Protein AF-A0A059D4V3-F1 (afdb_monomer_lite)

Organism: Eucalyptus grandis (NCBI:txid71139)

Structure (mmCIF, N/CA/C/O backbone):
data_AF-A0A059D4V3-F1
#
_entry.id   AF-A0A059D4V3-F1
#
loop_
_atom_site.group_PDB
_atom_site.id
_atom_site.type_symbol
_atom_site.label_atom_id
_atom_site.label_alt_id
_atom_site.label_comp_id
_atom_site.label_asym_id
_atom_site.label_entity_id
_atom_site.label_seq_id
_atom_site.pdbx_PDB_ins_code
_atom_site.Cartn_x
_atom_site.Cartn_y
_atom_site.Cartn_z
_atom_site.occupancy
_atom_site.B_iso_or_equiv
_atom_site.auth_seq_id
_atom_site.auth_comp_id
_atom_site.auth_asym_id
_atom_site.auth_atom_id
_atom_site.pdbx_PDB_model_num
ATOM 1 N N . MET A 1 1 ? 5.199 -2.865 4.652 1.00 32.66 1 MET A N 1
ATOM 2 C CA . MET A 1 1 ? 6.330 -3.663 5.163 1.00 32.66 1 MET A CA 1
ATOM 3 C C . MET A 1 1 ? 7.466 -3.548 4.157 1.00 32.66 1 MET A C 1
ATOM 5 O O . MET A 1 1 ? 7.262 -3.930 3.011 1.00 32.66 1 MET A O 1
ATOM 9 N N . ARG A 1 2 ? 8.670 -3.100 4.553 1.00 25.31 2 ARG A N 1
ATOM 10 C CA . ARG A 1 2 ? 9.862 -3.744 3.973 1.00 25.31 2 ARG A CA 1
ATOM 11 C C . ARG A 1 2 ? 9.657 -5.247 4.170 1.00 25.31 2 ARG A C 1
ATOM 13 O O . ARG A 1 2 ? 9.104 -5.642 5.198 1.00 25.31 2 ARG A O 1
ATOM 20 N N . ALA A 1 3 ? 10.167 -6.080 3.278 1.00 31.48 3 ALA A N 1
ATOM 21 C CA . ALA A 1 3 ? 10.288 -7.523 3.497 1.00 31.48 3 ALA A CA 1
ATOM 22 C C . ALA A 1 3 ? 11.077 -7.909 4.785 1.00 31.48 3 ALA A C 1
ATOM 24 O O . ALA A 1 3 ? 11.407 -9.071 4.981 1.00 31.48 3 ALA A O 1
ATOM 25 N N . GLY A 1 4 ? 11.390 -6.954 5.672 1.00 34.28 4 GLY A N 1
ATOM 26 C CA . GLY A 1 4 ? 12.090 -7.137 6.936 1.00 34.28 4 GLY A CA 1
ATOM 27 C C . GLY A 1 4 ? 11.294 -7.898 7.992 1.00 34.28 4 GLY A C 1
ATOM 28 O O . GLY A 1 4 ? 11.904 -8.676 8.705 1.00 34.28 4 GLY A O 1
ATOM 29 N N . GLY A 1 5 ? 9.960 -7.773 8.056 1.00 39.78 5 GLY A N 1
ATOM 30 C CA . GLY A 1 5 ? 9.164 -8.539 9.029 1.00 39.78 5 GLY A CA 1
ATOM 31 C C . GLY A 1 5 ? 9.321 -10.044 8.813 1.00 39.78 5 GLY A C 1
ATOM 32 O O . GLY A 1 5 ? 9.844 -10.743 9.667 1.00 39.78 5 GLY A O 1
ATOM 33 N N . LEU A 1 6 ? 8.983 -10.516 7.611 1.00 42.97 6 LEU A N 1
ATOM 34 C CA . LEU A 1 6 ? 9.170 -11.910 7.184 1.00 42.97 6 LEU A CA 1
ATOM 35 C C . LEU A 1 6 ? 10.648 -12.336 7.130 1.00 42.97 6 LEU A C 1
ATOM 37 O O . LEU A 1 6 ? 10.971 -13.496 7.384 1.00 42.97 6 LEU A O 1
ATOM 41 N N . GLY A 1 7 ? 11.548 -11.402 6.809 1.00 40.50 7 GLY A N 1
ATOM 42 C CA . GLY A 1 7 ? 12.988 -11.640 6.722 1.00 40.50 7 GLY A CA 1
ATOM 43 C C . GLY A 1 7 ? 13.667 -11.903 8.069 1.00 40.50 7 GLY A C 1
ATOM 44 O O . GLY A 1 7 ? 14.552 -12.757 8.122 1.00 40.50 7 GLY A O 1
ATOM 45 N N . CYS A 1 8 ? 13.247 -11.230 9.147 1.00 43.88 8 CYS A N 1
ATOM 46 C CA . CYS A 1 8 ? 13.803 -11.441 10.489 1.00 43.88 8 CYS A CA 1
ATOM 47 C C . CYS A 1 8 ? 13.491 -12.851 11.015 1.00 43.88 8 CYS A C 1
ATOM 49 O O . CYS A 1 8 ? 14.391 -13.550 11.473 1.00 43.88 8 CYS A O 1
ATOM 51 N N . TYR A 1 9 ? 12.258 -13.338 10.830 1.00 47.84 9 TYR A N 1
ATOM 52 C CA . TYR A 1 9 ? 11.868 -14.686 11.274 1.00 47.84 9 TYR A CA 1
ATOM 53 C C . TYR A 1 9 ? 12.668 -15.811 10.608 1.00 47.84 9 TYR A C 1
ATOM 55 O O . TYR A 1 9 ? 12.898 -16.857 11.214 1.00 47.84 9 TYR A O 1
ATOM 63 N N . ARG A 1 10 ? 13.110 -15.606 9.360 1.00 44.00 10 ARG A N 1
ATOM 64 C CA . ARG A 1 10 ? 13.851 -16.621 8.602 1.00 44.00 10 ARG A CA 1
ATOM 65 C C . ARG A 1 10 ? 15.279 -16.824 9.118 1.00 44.00 10 ARG A C 1
ATOM 67 O O . ARG A 1 10 ? 15.813 -17.914 8.933 1.00 44.00 10 ARG A O 1
ATOM 74 N N . LYS A 1 11 ? 15.895 -15.805 9.730 1.00 43.94 11 LYS A N 1
ATOM 75 C CA . LYS A 1 11 ? 17.282 -15.878 10.225 1.00 43.94 11 LYS A CA 1
ATOM 76 C C . LYS A 1 11 ? 17.384 -16.451 11.640 1.00 43.94 11 LYS A C 1
ATOM 78 O O . LYS A 1 11 ? 18.285 -17.242 11.889 1.00 43.94 11 LYS A O 1
ATOM 83 N N . ASP A 1 12 ? 16.438 -16.134 12.521 1.00 47.97 12 ASP A N 1
ATOM 84 C CA . ASP A 1 12 ? 16.584 -16.441 13.954 1.00 47.97 12 ASP A CA 1
ATOM 85 C C . ASP A 1 12 ? 16.060 -17.827 14.366 1.00 47.97 12 ASP A C 1
ATOM 87 O O . ASP A 1 12 ? 16.353 -18.311 15.458 1.00 47.97 12 ASP A O 1
ATOM 91 N N . ALA A 1 13 ? 15.293 -18.505 13.506 1.00 49.19 13 ALA A N 1
ATOM 92 C CA . ALA A 1 13 ? 14.610 -19.746 13.874 1.00 49.19 13 ALA A CA 1
ATOM 93 C C . ALA A 1 13 ? 15.433 -21.037 13.684 1.00 49.19 13 ALA A C 1
ATOM 95 O O . ALA A 1 13 ? 14.934 -22.114 14.029 1.00 49.19 13 ALA A O 1
ATOM 96 N N . GLY A 1 14 ? 16.662 -20.973 13.152 1.00 38.47 14 GLY A N 1
ATOM 97 C CA . GLY A 1 14 ? 17.600 -22.108 13.013 1.00 38.47 14 GLY A CA 1
ATOM 98 C C . GLY A 1 14 ? 17.148 -23.258 12.097 1.00 38.47 14 GLY A C 1
ATOM 99 O O . GLY A 1 14 ? 17.952 -24.097 11.712 1.00 38.47 14 GLY A O 1
ATOM 100 N N . HIS A 1 15 ? 15.875 -23.293 11.714 1.00 38.94 15 HIS A N 1
ATOM 101 C CA . HIS A 1 15 ? 15.268 -24.120 10.682 1.00 38.94 15 HIS A CA 1
ATOM 102 C C . HIS A 1 15 ? 14.480 -23.182 9.777 1.00 38.94 15 HIS A C 1
ATOM 104 O O . HIS A 1 15 ? 14.027 -22.121 10.214 1.00 38.94 15 HIS A O 1
ATOM 110 N N . SER A 1 16 ? 14.330 -23.556 8.509 1.00 34.00 16 SER A N 1
ATOM 111 C CA . SER A 1 16 ? 13.528 -22.798 7.559 1.00 34.00 16 SER A CA 1
ATOM 112 C C . SER A 1 16 ? 12.079 -22.782 8.044 1.00 34.00 16 SER A C 1
ATOM 114 O O . SER A 1 16 ? 11.307 -23.682 7.734 1.00 34.00 16 SER A O 1
ATOM 116 N N . VAL A 1 17 ? 11.714 -21.743 8.807 1.00 40.09 17 VAL A N 1
ATOM 117 C CA . VAL A 1 17 ? 10.329 -21.332 9.043 1.00 40.09 17 VAL A CA 1
ATOM 118 C C . VAL A 1 17 ? 9.792 -20.966 7.672 1.00 40.09 17 VAL A C 1
ATOM 120 O O . VAL A 1 17 ? 9.878 -19.833 7.193 1.00 40.09 17 VAL A O 1
ATOM 123 N N . LYS A 1 18 ? 9.359 -22.004 6.963 1.00 40.31 18 LYS A N 1
ATOM 124 C CA . LYS A 1 18 ? 8.600 -21.888 5.746 1.00 40.31 18 LYS A CA 1
ATOM 125 C C . LYS A 1 18 ? 7.271 -21.355 6.229 1.00 40.31 18 LYS A C 1
ATOM 127 O O . LYS A 1 18 ? 6.432 -22.103 6.714 1.00 40.31 18 LYS A O 1
ATOM 132 N N . ILE A 1 19 ? 7.147 -20.048 6.030 1.00 46.84 19 ILE A N 1
ATOM 133 C CA . ILE A 1 19 ? 5.898 -19.364 5.768 1.00 46.84 19 ILE A CA 1
ATOM 134 C C . ILE A 1 19 ? 5.222 -18.800 7.029 1.00 46.84 19 ILE A C 1
ATOM 136 O O . ILE A 1 19 ? 4.660 -19.529 7.834 1.00 46.84 19 ILE A O 1
ATOM 140 N N . ILE A 1 20 ? 5.236 -17.465 7.127 1.00 52.75 20 ILE A N 1
ATOM 141 C CA . ILE A 1 20 ? 4.270 -16.668 7.889 1.00 52.75 20 ILE A CA 1
ATOM 142 C C . ILE A 1 20 ? 3.395 -15.979 6.839 1.00 52.75 20 ILE A C 1
ATOM 144 O O . ILE A 1 20 ? 3.885 -15.104 6.128 1.00 52.75 20 ILE A O 1
ATOM 148 N N . TRP A 1 21 ? 2.128 -16.366 6.686 1.00 48.72 21 TRP A N 1
ATOM 149 C CA . TRP A 1 21 ? 1.185 -15.540 5.915 1.00 48.72 21 TRP A CA 1
ATOM 150 C C . TRP A 1 21 ? 0.445 -14.616 6.848 1.00 48.72 21 TRP A C 1
ATOM 152 O O . TRP A 1 21 ? -0.093 -15.054 7.857 1.00 48.72 21 TRP A O 1
ATOM 162 N N . VAL A 1 22 ? 0.378 -13.350 6.463 1.00 59.06 22 VAL A N 1
ATOM 163 C CA . VAL A 1 22 ? -0.471 -12.343 7.088 1.00 59.06 22 VAL A CA 1
ATOM 164 C C . VAL A 1 22 ? -1.674 -12.162 6.174 1.00 59.06 22 VAL A C 1
ATOM 166 O O . VAL A 1 22 ? -1.509 -11.914 4.978 1.00 59.06 22 VAL A O 1
ATOM 169 N N . CYS A 1 23 ? -2.887 -12.282 6.708 1.00 43.62 23 CYS A N 1
ATOM 170 C CA . CYS A 1 23 ? -4.092 -12.049 5.920 1.00 43.62 23 CYS A CA 1
ATOM 171 C C . CYS A 1 23 ? -4.363 -10.539 5.795 1.00 43.62 23 CYS A C 1
ATOM 173 O O . CYS A 1 23 ? -5.273 -10.015 6.424 1.00 43.62 23 CYS A O 1
ATOM 175 N N . GLY A 1 24 ? -3.552 -9.829 5.004 1.00 43.41 24 GLY A N 1
ATOM 176 C CA . GLY A 1 24 ? -3.747 -8.409 4.693 1.00 43.41 24 GLY A CA 1
ATOM 177 C C . GLY A 1 24 ? -2.476 -7.560 4.768 1.00 43.41 24 GLY A C 1
ATOM 178 O O . GLY A 1 24 ? -1.540 -7.852 5.508 1.00 43.41 24 GLY A O 1
ATOM 179 N N . HIS A 1 25 ? -2.449 -6.474 3.991 1.00 53.09 25 HIS A N 1
ATOM 180 C CA . HIS A 1 25 ? -1.389 -5.466 4.050 1.00 53.09 25 HIS A CA 1
ATOM 181 C C . HIS A 1 25 ? -1.801 -4.306 4.956 1.00 53.09 25 HIS A C 1
ATOM 183 O O . HIS A 1 25 ? -2.855 -3.706 4.760 1.00 53.09 25 HIS A O 1
ATOM 189 N N . GLN A 1 26 ? -0.937 -3.965 5.908 1.00 56.97 26 GLN A N 1
ATOM 190 C CA . GLN A 1 26 ? -1.135 -2.879 6.867 1.00 56.97 26 GLN A CA 1
ATOM 191 C C . GLN A 1 26 ? -0.160 -1.719 6.589 1.00 56.97 26 GLN A C 1
ATOM 193 O O . GLN A 1 26 ? 0.901 -1.911 5.978 1.00 56.97 26 GLN A O 1
ATOM 198 N N . GLY A 1 27 ? -0.551 -0.501 6.981 1.00 52.47 27 GLY A N 1
ATOM 199 C CA . GLY A 1 27 ? 0.254 0.717 6.814 1.00 52.47 27 GLY A CA 1
ATOM 200 C C . GLY A 1 27 ? 1.598 0.635 7.552 1.00 52.47 27 GLY A C 1
ATOM 201 O O . GLY A 1 27 ? 1.784 -0.203 8.422 1.00 52.47 27 GLY A O 1
ATOM 202 N N . GLN A 1 28 ? 2.581 1.467 7.197 1.00 54.41 28 GLN A N 1
ATOM 203 C CA . GLN A 1 28 ? 3.919 1.396 7.822 1.00 54.41 28 GLN A CA 1
ATOM 204 C C . GLN A 1 28 ? 4.076 2.266 9.080 1.00 54.41 28 GLN A C 1
ATOM 206 O O . GLN A 1 28 ? 5.063 2.113 9.788 1.00 54.41 28 GLN A O 1
ATOM 211 N N . ALA A 1 29 ? 3.122 3.156 9.363 1.00 59.28 29 ALA A N 1
ATOM 212 C CA . ALA A 1 29 ? 3.210 4.168 10.420 1.00 59.28 29 ALA A CA 1
ATOM 213 C C . ALA A 1 29 ? 2.139 3.989 11.514 1.00 59.28 29 ALA A C 1
ATOM 215 O O . ALA A 1 29 ? 1.629 4.965 12.061 1.00 59.28 29 ALA A O 1
ATOM 216 N N . SER A 1 30 ? 1.727 2.754 11.802 1.00 67.19 30 SER A N 1
ATOM 217 C CA . SER A 1 30 ? 0.746 2.479 12.862 1.00 67.19 30 SER A CA 1
ATOM 218 C C . SER A 1 30 ? 1.052 1.159 13.564 1.00 67.19 30 SER A C 1
ATOM 220 O O . SER A 1 30 ? 1.810 0.334 13.053 1.00 67.19 30 SER A O 1
ATOM 222 N N . CYS A 1 31 ? 0.462 0.965 14.741 1.00 78.12 31 CYS A N 1
ATOM 223 C CA . CYS A 1 31 ? 0.461 -0.323 15.423 1.00 78.12 31 CYS A CA 1
ATOM 224 C C . CYS A 1 31 ? -0.658 -1.188 14.848 1.00 78.12 31 CYS A C 1
ATOM 226 O O . CYS A 1 31 ? -1.777 -0.707 14.660 1.00 78.12 31 CYS A O 1
ATOM 228 N N . PHE A 1 32 ? -0.372 -2.462 14.599 1.00 79.38 32 PHE A N 1
ATOM 229 C CA . PHE A 1 32 ? -1.358 -3.377 14.053 1.00 79.38 32 PHE A CA 1
ATOM 230 C C . PHE A 1 32 ? -1.251 -4.760 14.675 1.00 79.38 32 PHE A C 1
ATOM 232 O O . PHE A 1 32 ? -0.156 -5.247 14.948 1.00 79.38 32 PHE A O 1
ATOM 239 N N . ASN A 1 33 ? -2.405 -5.410 14.790 1.00 81.75 33 ASN A N 1
ATOM 240 C CA . ASN A 1 33 ? -2.511 -6.824 15.104 1.00 81.75 33 ASN A CA 1
ATOM 241 C C . ASN A 1 33 ? -2.998 -7.553 13.851 1.00 81.75 33 ASN A C 1
ATOM 243 O O . ASN A 1 33 ? -3.892 -7.074 13.151 1.00 81.75 33 ASN A O 1
ATOM 247 N N . SER A 1 34 ? -2.412 -8.708 13.557 1.00 81.62 34 SER A N 1
ATOM 248 C CA . SER A 1 34 ? -2.885 -9.580 12.486 1.00 81.62 34 SER A CA 1
ATOM 249 C C . SER A 1 34 ? -2.694 -11.034 12.866 1.00 81.62 34 SER A C 1
ATOM 251 O O . SER A 1 34 ? -1.736 -11.390 13.549 1.00 81.62 34 SER A O 1
ATOM 253 N N . LYS A 1 35 ? -3.582 -11.886 12.353 1.00 81.81 35 LYS A N 1
ATOM 254 C CA . LYS A 1 35 ? -3.377 -13.329 12.395 1.00 81.81 35 LYS A CA 1
ATOM 255 C C . LYS A 1 35 ? -2.284 -13.717 11.407 1.00 81.81 35 LYS A C 1
ATOM 257 O O . LYS A 1 35 ? -2.246 -13.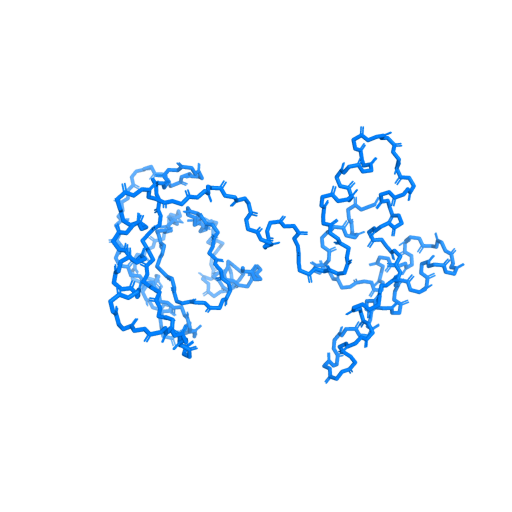204 10.282 1.00 81.81 35 LYS A O 1
ATOM 262 N N . GLY A 1 36 ? -1.423 -14.619 11.859 1.00 81.88 36 GLY A N 1
ATOM 263 C CA . GLY A 1 36 ? -0.448 -15.313 11.037 1.00 81.88 36 GLY A CA 1
ATOM 264 C C . GLY A 1 36 ? -0.530 -16.815 11.264 1.00 81.88 36 GLY A C 1
ATOM 265 O O . GLY A 1 36 ? -0.983 -17.250 12.320 1.00 81.88 36 GLY A O 1
ATOM 266 N N . TYR A 1 37 ? -0.103 -17.605 10.282 1.00 80.94 37 TYR A N 1
ATOM 267 C CA . TYR A 1 37 ? 0.063 -19.050 10.453 1.00 80.94 37 TYR A CA 1
ATOM 268 C C . TYR A 1 37 ? 1.506 -19.450 10.171 1.00 80.94 37 TYR A C 1
ATOM 270 O O . TYR A 1 37 ? 2.165 -18.819 9.351 1.00 80.94 37 TYR A O 1
ATOM 278 N N . CYS A 1 38 ? 1.971 -20.498 10.844 1.00 80.38 38 CYS A N 1
ATOM 279 C CA . CYS A 1 38 ? 3.277 -21.106 10.631 1.00 80.38 38 CYS A CA 1
ATOM 280 C C . CYS A 1 38 ? 3.110 -22.624 10.571 1.00 80.38 38 CYS A C 1
ATOM 282 O O . CYS A 1 38 ? 2.322 -23.190 11.327 1.00 80.38 38 CYS A O 1
ATOM 284 N N . ILE A 1 39 ? 3.855 -23.288 9.691 1.00 81.88 39 ILE A N 1
ATOM 285 C CA . ILE A 1 39 ? 3.833 -24.749 9.567 1.00 81.88 39 ILE A CA 1
ATOM 286 C C . ILE A 1 39 ? 4.886 -25.343 10.507 1.00 81.88 39 ILE A C 1
ATOM 288 O O . ILE A 1 39 ? 6.009 -24.845 10.557 1.00 81.88 39 ILE A O 1
ATOM 292 N N . GLN A 1 40 ? 4.522 -26.408 11.236 1.00 78.69 40 GLN A N 1
ATOM 293 C CA . GLN A 1 40 ? 5.444 -27.214 12.057 1.00 78.69 40 GLN A CA 1
ATOM 294 C C . GLN A 1 40 ? 6.297 -26.394 13.046 1.00 78.69 40 GLN A C 1
ATOM 296 O O . GLN A 1 40 ? 7.502 -26.602 13.179 1.00 78.69 40 GLN A O 1
ATOM 301 N N . ALA A 1 41 ? 5.675 -25.453 13.758 1.00 83.94 41 ALA A N 1
ATOM 302 C CA . ALA A 1 41 ? 6.347 -24.655 14.779 1.00 83.94 41 ALA A CA 1
ATOM 303 C C . ALA A 1 41 ? 5.731 -24.876 16.161 1.00 83.94 41 ALA A C 1
ATOM 305 O O . ALA A 1 41 ? 4.512 -24.890 16.311 1.00 83.94 41 ALA A O 1
ATOM 306 N N . TYR A 1 42 ? 6.588 -24.989 17.176 1.00 87.50 42 TYR A N 1
ATOM 307 C CA . TYR A 1 42 ? 6.160 -25.016 18.570 1.00 87.50 42 TYR A CA 1
ATOM 308 C C . TYR A 1 42 ? 5.862 -23.601 19.069 1.00 87.50 42 TYR A C 1
ATOM 310 O O . TYR A 1 42 ? 6.690 -22.697 18.926 1.00 87.50 42 TYR A O 1
ATOM 318 N N . ALA A 1 43 ? 4.711 -23.434 19.720 1.00 90.19 43 ALA A N 1
ATOM 319 C CA . ALA A 1 43 ? 4.293 -22.171 20.326 1.00 90.19 43 ALA A CA 1
ATOM 320 C C . ALA 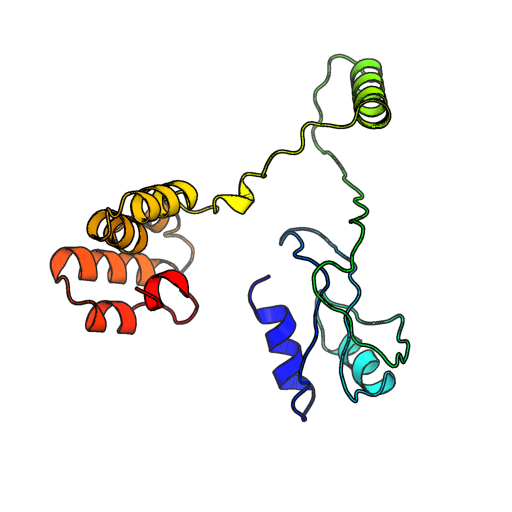A 1 43 ? 5.352 -21.585 21.281 1.00 90.19 43 ALA A C 1
ATOM 322 O O . ALA A 1 43 ? 5.626 -20.391 21.227 1.00 90.19 43 ALA A O 1
ATOM 323 N N . SER A 1 44 ? 6.018 -22.421 22.088 1.00 91.00 44 SER A N 1
ATOM 324 C CA . SER A 1 44 ? 7.089 -21.997 23.007 1.00 91.00 44 SER A CA 1
ATOM 325 C C . SER A 1 44 ? 8.274 -21.353 22.283 1.00 91.00 44 SER A C 1
ATOM 327 O O . SER A 1 44 ? 8.788 -20.318 22.706 1.00 91.00 44 SER A O 1
ATOM 329 N N . LYS A 1 45 ? 8.673 -21.921 21.141 1.00 89.00 45 LYS A N 1
ATOM 330 C CA . LYS A 1 45 ? 9.753 -21.381 20.314 1.00 89.00 45 LYS A CA 1
ATOM 331 C C . LYS A 1 45 ? 9.363 -20.036 19.709 1.00 89.00 45 LYS A C 1
ATOM 333 O O . LYS A 1 45 ? 10.179 -19.121 19.718 1.00 89.00 45 LYS A O 1
ATOM 338 N N . LEU A 1 46 ? 8.122 -19.885 19.242 1.00 89.12 46 LEU A N 1
ATOM 339 C CA . LEU A 1 46 ? 7.628 -18.595 18.751 1.00 89.12 46 LEU A CA 1
ATOM 340 C C . LEU A 1 46 ? 7.545 -17.559 19.878 1.00 89.12 46 LEU A C 1
ATOM 342 O O . LEU A 1 46 ? 7.991 -16.432 19.689 1.00 89.12 46 LEU A O 1
ATOM 346 N N . ALA A 1 47 ? 7.059 -17.944 21.059 1.00 91.81 47 ALA A N 1
ATOM 347 C CA . ALA A 1 47 ? 6.973 -17.069 22.225 1.00 91.81 47 ALA A CA 1
ATOM 348 C C . ALA A 1 47 ? 8.345 -16.507 22.637 1.00 91.81 47 ALA A C 1
ATOM 350 O O . ALA A 1 47 ? 8.450 -15.310 22.897 1.00 91.81 47 ALA A O 1
ATOM 351 N N . SER A 1 48 ? 9.402 -17.331 22.608 1.00 91.25 48 SER A N 1
ATOM 352 C CA . SER A 1 48 ? 10.774 -16.895 22.931 1.00 91.25 48 SER A CA 1
ATOM 353 C C . SER A 1 48 ? 11.313 -15.792 22.010 1.00 91.25 48 SER A C 1
ATOM 355 O O . SER A 1 48 ? 12.205 -15.038 22.394 1.00 91.25 48 SER A O 1
ATOM 357 N N . LEU A 1 49 ? 10.752 -15.625 20.804 1.00 88.56 49 LEU A N 1
ATOM 358 C CA . LEU A 1 49 ? 11.158 -14.543 19.902 1.00 88.56 49 LEU A CA 1
ATOM 359 C C . LEU A 1 49 ? 10.768 -13.163 20.442 1.00 88.56 49 LEU A C 1
ATOM 361 O O . LEU A 1 49 ? 11.403 -12.176 20.083 1.00 88.56 49 LEU A O 1
ATOM 365 N N . ASN A 1 50 ? 9.779 -13.070 21.335 1.00 90.25 50 ASN A N 1
ATOM 366 C CA . ASN A 1 50 ? 9.360 -11.797 21.924 1.00 90.25 50 ASN A CA 1
ATOM 367 C C . ASN A 1 50 ? 10.470 -11.089 22.710 1.00 90.25 50 ASN A C 1
ATOM 369 O O . ASN A 1 50 ? 10.384 -9.872 22.878 1.00 90.25 50 ASN A O 1
ATOM 373 N N . GLU A 1 51 ? 11.479 -11.820 23.186 1.00 89.75 51 GLU A N 1
ATOM 374 C CA . GLU A 1 51 ? 12.647 -11.266 23.884 1.00 89.75 51 GLU A CA 1
ATOM 375 C C . GLU A 1 51 ? 13.645 -10.617 22.919 1.00 89.75 51 GLU A C 1
ATOM 377 O O . GLU A 1 51 ? 14.367 -9.697 23.291 1.00 89.75 51 GLU A O 1
ATOM 382 N N . LYS A 1 52 ? 13.671 -11.080 21.664 1.00 87.88 52 LYS A N 1
ATOM 383 C CA . LYS A 1 52 ? 14.631 -10.649 20.637 1.00 87.88 52 LYS A CA 1
ATOM 384 C C . LYS A 1 52 ? 14.038 -9.634 19.662 1.00 87.88 52 LYS A C 1
ATOM 386 O O . LYS A 1 52 ? 14.766 -8.838 19.074 1.00 87.88 52 LYS A O 1
ATOM 391 N N . LEU A 1 53 ? 12.722 -9.670 19.461 1.00 84.12 53 LEU A N 1
ATOM 392 C CA . LEU A 1 53 ? 12.029 -8.819 18.500 1.00 84.12 53 LEU A CA 1
ATOM 393 C C . LEU A 1 53 ? 11.727 -7.435 19.089 1.00 84.12 53 LEU A C 1
ATOM 395 O O . LEU A 1 53 ? 11.077 -7.298 20.125 1.00 84.12 53 LEU A O 1
ATOM 399 N N . ILE A 1 54 ? 12.143 -6.396 18.365 1.00 84.81 54 ILE A N 1
ATOM 400 C CA . ILE A 1 54 ? 11.833 -4.995 18.667 1.00 84.81 54 ILE A CA 1
ATOM 401 C C . ILE A 1 54 ? 10.665 -4.553 17.785 1.00 84.81 54 ILE A C 1
ATOM 403 O O . ILE A 1 54 ? 10.678 -4.756 16.571 1.00 84.81 54 ILE A O 1
ATOM 407 N N . GLY A 1 55 ? 9.645 -3.943 18.394 1.00 83.88 55 GLY A N 1
ATOM 408 C CA . GLY A 1 55 ? 8.473 -3.424 17.679 1.00 83.88 55 GLY A CA 1
ATOM 409 C C . GLY A 1 55 ? 7.520 -4.495 17.134 1.00 83.88 55 GLY A C 1
ATOM 410 O O . GLY A 1 55 ? 6.570 -4.157 16.434 1.00 83.88 55 GLY A O 1
ATOM 411 N N . ILE A 1 56 ? 7.755 -5.773 17.448 1.00 87.19 56 ILE A N 1
ATOM 412 C CA . ILE A 1 56 ? 6.894 -6.895 17.066 1.00 87.19 56 ILE A CA 1
ATOM 413 C C . ILE A 1 56 ? 6.718 -7.813 18.274 1.00 87.19 56 ILE A C 1
ATOM 415 O O . ILE A 1 56 ? 7.681 -8.112 18.978 1.00 87.19 56 ILE A O 1
ATOM 419 N N . LYS A 1 57 ? 5.488 -8.278 18.491 1.00 88.44 57 LYS A N 1
ATOM 420 C CA . LYS A 1 57 ? 5.157 -9.313 19.471 1.00 88.44 57 LYS A CA 1
ATOM 421 C C . LYS A 1 57 ? 4.318 -10.398 18.805 1.00 88.44 57 LYS A C 1
ATOM 423 O O . LYS A 1 57 ? 3.528 -10.110 17.909 1.00 88.44 57 LYS A O 1
ATOM 428 N N . VAL A 1 58 ? 4.512 -11.637 19.235 1.00 90.12 58 VAL A N 1
ATOM 429 C CA . VAL A 1 58 ? 3.760 -12.818 18.803 1.00 90.12 58 VAL A CA 1
ATOM 430 C C . VAL A 1 58 ? 3.112 -13.478 20.017 1.00 90.12 58 VAL A C 1
ATOM 432 O O . VAL A 1 58 ? 3.711 -13.545 21.090 1.00 90.12 58 VAL A O 1
ATOM 435 N N . GLY A 1 59 ? 1.881 -13.947 19.864 1.00 92.06 59 GLY A N 1
ATOM 436 C CA . GLY A 1 59 ? 1.074 -14.493 20.952 1.00 92.06 59 GLY A CA 1
ATOM 437 C C . GLY A 1 59 ? -0.185 -15.164 20.417 1.00 92.06 59 GLY A C 1
ATOM 438 O O . GLY A 1 59 ? -0.282 -15.402 19.213 1.00 92.06 59 GLY A O 1
ATOM 439 N N . ASP A 1 60 ? -1.127 -15.465 21.314 1.00 93.44 60 ASP A N 1
ATOM 440 C CA . ASP A 1 60 ? -2.430 -16.069 20.997 1.00 93.44 60 ASP A CA 1
ATOM 441 C C . ASP A 1 60 ? -2.320 -17.324 20.114 1.00 93.44 60 ASP A C 1
ATOM 443 O O . ASP A 1 60 ? -3.023 -17.496 19.116 1.00 93.44 60 ASP A O 1
ATOM 447 N N . PHE A 1 61 ? -1.377 -18.201 20.466 1.00 93.12 61 PHE A N 1
ATOM 448 C CA . PHE A 1 61 ? -1.071 -19.389 19.679 1.00 93.12 61 PHE A CA 1
ATOM 449 C C . PHE A 1 61 ? -2.213 -20.406 19.725 1.00 93.12 61 PHE A C 1
ATOM 451 O O . PHE A 1 61 ? -2.720 -20.751 20.790 1.00 93.12 61 PHE A O 1
ATOM 458 N N . CYS A 1 62 ? -2.554 -20.953 18.561 1.00 92.06 62 CYS A N 1
ATOM 459 C CA . CYS A 1 62 ? -3.501 -22.049 18.417 1.00 92.06 62 CYS A CA 1
ATOM 460 C C . CYS A 1 62 ? -3.028 -22.982 17.299 1.00 92.06 62 CYS A C 1
ATOM 462 O O . CYS A 1 62 ? -2.548 -22.516 16.262 1.00 92.06 62 CYS A O 1
ATOM 464 N N . TYR A 1 63 ? -3.159 -24.292 17.507 1.00 91.75 63 TYR A N 1
ATOM 465 C CA . TYR A 1 63 ? -2.877 -25.285 16.475 1.00 91.75 63 TYR A CA 1
ATOM 466 C C . TYR A 1 63 ? -4.147 -25.572 15.685 1.00 91.75 63 TYR A C 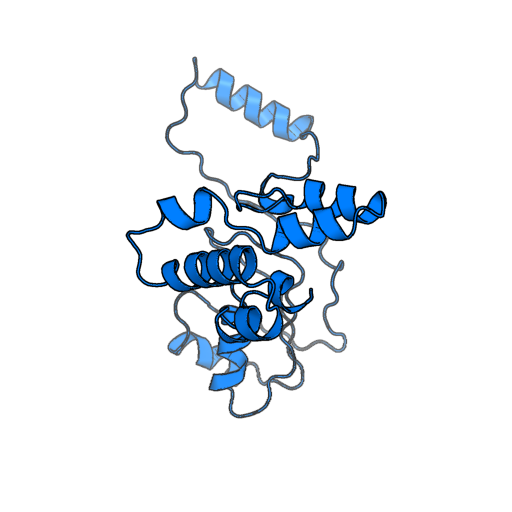1
ATOM 468 O O . TYR A 1 63 ? -5.184 -25.920 16.246 1.00 91.75 63 TYR A O 1
ATOM 476 N N . VAL A 1 64 ? -4.044 -25.441 14.371 1.00 89.06 64 VAL A N 1
ATOM 477 C CA . VAL A 1 64 ? -5.143 -25.644 13.427 1.00 89.06 64 VAL A CA 1
ATOM 478 C C . VAL A 1 64 ? -4.710 -26.630 12.349 1.00 89.06 64 VAL A C 1
ATOM 480 O O . VAL A 1 64 ? -3.517 -26.764 12.073 1.00 89.06 64 VAL A O 1
ATOM 483 N N . LYS A 1 65 ? -5.676 -27.341 11.761 1.00 89.81 65 LYS A N 1
ATOM 484 C CA . LYS A 1 65 ? -5.416 -28.283 10.660 1.00 89.81 65 LYS A CA 1
ATOM 485 C C . LYS A 1 65 ? -5.156 -27.546 9.346 1.00 89.81 65 LYS A C 1
ATOM 487 O O . LYS A 1 65 ? -4.234 -27.902 8.619 1.00 89.81 65 LYS A O 1
ATOM 492 N N . ASP A 1 66 ? -5.936 -26.499 9.094 1.00 87.19 66 ASP A N 1
ATOM 493 C CA . ASP A 1 66 ? -5.895 -25.728 7.855 1.00 87.19 66 ASP A CA 1
ATOM 494 C C . ASP A 1 66 ? -5.122 -24.417 8.034 1.00 87.19 66 ASP A C 1
ATOM 496 O O . ASP A 1 66 ? -5.221 -23.744 9.063 1.00 87.19 66 ASP A O 1
ATOM 500 N N . GLY A 1 67 ? -4.341 -24.046 7.018 1.00 82.06 67 GLY A N 1
ATOM 501 C CA . GLY A 1 67 ? -3.610 -22.779 6.987 1.00 82.06 67 GLY A CA 1
ATOM 502 C C . GLY A 1 67 ? -4.506 -21.581 6.659 1.00 82.06 67 GLY A C 1
ATOM 503 O O . GLY A 1 67 ? -5.625 -21.730 6.169 1.00 82.06 67 GLY A O 1
ATOM 504 N N . LEU A 1 68 ? -3.985 -20.371 6.885 1.00 82.81 68 LEU A N 1
ATOM 505 C CA . LEU A 1 68 ? -4.659 -19.149 6.435 1.00 82.81 68 LEU A CA 1
ATOM 506 C C . LEU A 1 68 ? -4.332 -18.874 4.965 1.00 82.81 68 LEU A C 1
ATOM 508 O O . LEU A 1 68 ? -3.180 -19.006 4.554 1.00 82.81 68 LEU A O 1
ATOM 512 N N . VAL A 1 69 ? -5.313 -18.407 4.196 1.00 81.06 69 VAL A N 1
ATOM 513 C CA . VAL A 1 69 ? -5.104 -17.943 2.814 1.00 81.06 69 VAL A CA 1
ATOM 514 C C . VAL A 1 69 ? -5.506 -16.480 2.648 1.00 81.06 69 VAL A C 1
ATOM 516 O O . VAL A 1 69 ? -6.335 -15.949 3.391 1.00 81.06 69 VAL A O 1
ATOM 519 N N . LEU A 1 70 ? -4.904 -15.807 1.664 1.00 77.94 70 LEU A N 1
ATOM 520 C CA . LEU A 1 70 ? -5.279 -14.435 1.321 1.00 77.94 70 LEU A CA 1
ATOM 521 C C . LEU A 1 70 ? -6.766 -14.367 0.953 1.00 77.94 70 LEU A C 1
ATOM 523 O O . LEU A 1 70 ? -7.265 -15.198 0.203 1.00 77.94 70 LEU A O 1
ATOM 527 N N . GLY A 1 71 ? -7.455 -13.353 1.476 1.00 80.62 71 GLY A N 1
ATOM 528 C CA . GLY A 1 71 ? -8.887 -13.142 1.243 1.00 80.62 71 GLY A CA 1
ATOM 529 C C . GLY A 1 71 ? -9.808 -13.723 2.320 1.00 80.62 71 GLY A C 1
ATOM 530 O O . GLY A 1 71 ? -10.991 -13.413 2.309 1.00 80.62 71 GLY A O 1
ATOM 531 N N . GLN A 1 72 ? -9.293 -14.483 3.295 1.00 83.94 72 GLN A N 1
ATOM 532 C CA . GLN A 1 72 ? -10.104 -14.988 4.417 1.00 83.94 72 GLN A CA 1
ATOM 533 C C . GLN A 1 72 ? -10.467 -13.924 5.470 1.00 83.94 72 GLN A C 1
ATOM 535 O O . GLN A 1 72 ? -11.288 -14.177 6.351 1.00 83.94 72 GLN A O 1
ATOM 540 N N . LEU A 1 73 ? -9.855 -12.738 5.424 1.00 83.62 73 LEU A N 1
ATOM 541 C CA . LEU A 1 73 ? -10.165 -11.646 6.344 1.00 83.62 73 LEU A CA 1
ATOM 542 C C . LEU A 1 73 ? -11.416 -10.896 5.873 1.00 83.62 73 LEU A C 1
ATOM 544 O O . LEU A 1 73 ? -11.417 -10.327 4.786 1.00 83.62 73 LEU A O 1
ATOM 548 N N . LEU A 1 74 ? -12.431 -10.810 6.738 1.00 87.94 74 LEU A N 1
ATOM 549 C CA . LEU A 1 74 ? -13.652 -10.034 6.476 1.00 87.94 74 LEU A CA 1
ATOM 550 C C . LEU A 1 74 ? -13.418 -8.516 6.489 1.00 87.94 74 LEU A C 1
ATOM 552 O O . LEU A 1 74 ? -14.103 -7.770 5.798 1.00 87.94 74 LEU A O 1
ATOM 556 N N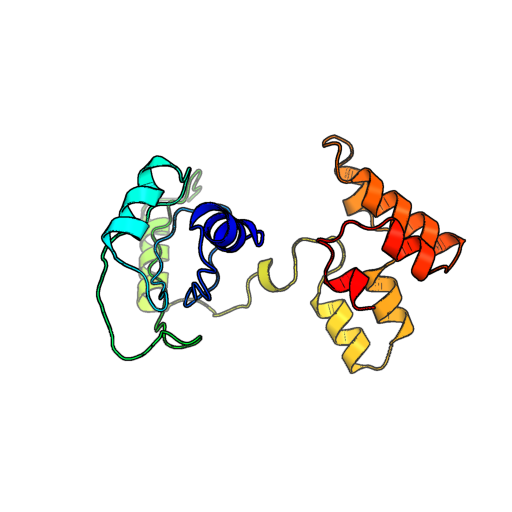 . GLY A 1 75 ? -12.464 -8.040 7.289 1.00 85.31 75 GLY A N 1
ATOM 557 C CA . GLY A 1 75 ? -12.144 -6.623 7.392 1.00 85.31 75 GLY A CA 1
ATOM 558 C C . GLY A 1 75 ? -11.141 -6.328 8.499 1.00 85.31 75 GLY A C 1
ATOM 559 O O . GLY A 1 75 ? -10.684 -7.221 9.210 1.00 85.31 75 GLY A O 1
ATOM 560 N N . ASN A 1 76 ? -10.808 -5.049 8.651 1.00 87.25 76 ASN A N 1
ATOM 561 C CA . ASN A 1 76 ? -9.920 -4.562 9.700 1.00 87.25 76 ASN A CA 1
ATOM 562 C C . ASN A 1 76 ? -10.696 -3.650 10.650 1.00 87.25 76 ASN A C 1
ATOM 564 O O . ASN A 1 76 ? -11.515 -2.842 10.212 1.00 87.25 76 ASN A O 1
ATOM 568 N N . ARG A 1 77 ? -10.401 -3.746 11.947 1.00 88.62 77 ARG A N 1
ATOM 569 C CA . ARG A 1 77 ? -10.847 -2.764 12.937 1.00 88.62 77 ARG A CA 1
ATOM 570 C C . ARG A 1 77 ? -9.762 -1.707 13.088 1.00 88.62 77 ARG A C 1
ATOM 572 O O . ARG A 1 77 ? -8.616 -2.041 13.376 1.00 88.62 77 ARG A O 1
ATOM 579 N N . PHE A 1 78 ? -10.143 -0.447 12.927 1.00 88.25 78 PHE A N 1
ATOM 580 C CA . PHE A 1 78 ? -9.248 0.689 13.106 1.00 88.25 78 PHE A CA 1
ATOM 581 C C . PHE A 1 78 ? -9.643 1.482 14.347 1.00 88.25 78 PHE A C 1
ATOM 583 O O . PHE A 1 78 ? -10.823 1.739 14.577 1.00 88.25 78 PHE A O 1
ATOM 590 N N . THR A 1 79 ? -8.634 1.905 15.102 1.00 91.56 79 THR A N 1
ATOM 591 C CA . THR A 1 79 ? -8.751 2.960 16.108 1.00 91.56 79 THR A CA 1
ATOM 592 C C . THR A 1 79 ? -7.896 4.117 15.617 1.00 91.56 79 THR A C 1
ATOM 594 O O . THR A 1 79 ? -6.687 3.960 15.458 1.00 91.56 79 THR A O 1
ATOM 597 N N . VAL A 1 80 ? -8.526 5.252 15.317 1.00 89.44 80 VAL A N 1
ATOM 598 C CA . VAL A 1 80 ? -7.863 6.413 14.710 1.00 89.44 80 VAL A CA 1
ATOM 599 C C . VAL A 1 80 ? -7.968 7.597 15.659 1.00 89.44 80 VAL A C 1
ATOM 601 O O . VAL A 1 80 ? -9.056 7.941 16.109 1.00 89.44 80 VAL A O 1
ATOM 604 N N . THR A 1 81 ? -6.835 8.235 15.942 1.00 92.38 81 THR A N 1
ATOM 605 C CA . THR A 1 81 ? -6.781 9.489 16.699 1.00 92.38 81 THR A CA 1
ATOM 606 C C . THR A 1 81 ? -6.436 10.624 15.748 1.00 92.38 81 THR A C 1
ATOM 608 O O . THR A 1 81 ? -5.327 10.671 15.215 1.00 92.38 81 THR A O 1
ATOM 611 N N . LEU A 1 82 ? -7.378 11.545 15.548 1.00 90.31 82 LEU A N 1
ATOM 612 C CA . LEU A 1 82 ? -7.151 12.776 14.795 1.00 90.31 82 LEU A CA 1
ATOM 613 C C . LEU A 1 82 ? -6.565 13.836 15.739 1.00 90.31 82 LEU A C 1
ATOM 615 O O . LEU A 1 82 ? -7.072 14.031 16.841 1.00 90.31 82 LEU A O 1
ATOM 619 N N . ARG A 1 83 ? -5.481 14.501 15.328 1.00 92.19 83 ARG A N 1
ATOM 620 C CA . ARG A 1 83 ? -4.812 15.566 16.097 1.00 92.19 83 ARG A CA 1
ATOM 621 C C . ARG A 1 83 ? -4.890 16.877 15.321 1.00 92.19 83 ARG A C 1
ATOM 623 O O . ARG A 1 83 ? -4.833 16.845 14.097 1.00 92.19 83 ARG A O 1
ATOM 630 N N . GLY A 1 84 ? -4.989 18.004 16.028 1.00 92.81 84 GLY A N 1
ATOM 631 C CA . GLY A 1 84 ? -5.046 19.332 15.402 1.00 92.81 84 GLY A CA 1
ATOM 632 C C . GLY A 1 84 ? -6.329 19.577 14.604 1.00 92.81 84 GLY A C 1
ATOM 633 O O . GLY A 1 84 ? -6.277 20.157 13.527 1.00 92.81 84 GLY A O 1
ATOM 634 N N . VAL A 1 85 ? -7.469 19.084 15.093 1.00 92.00 85 VAL A N 1
ATOM 635 C CA . VAL A 1 85 ? -8.758 19.253 14.413 1.00 92.00 85 VAL A CA 1
ATOM 636 C C . VAL A 1 85 ? -9.233 20.699 14.561 1.00 92.00 85 VAL A C 1
ATOM 638 O O . VAL A 1 85 ? -9.373 21.190 15.678 1.00 92.00 85 VAL A O 1
ATOM 641 N N . THR A 1 86 ? -9.516 21.354 13.436 1.00 93.94 86 THR A N 1
ATOM 642 C CA . THR A 1 86 ? -10.162 22.671 13.380 1.00 93.94 86 THR A CA 1
ATOM 643 C C . THR A 1 86 ? -11.604 22.489 12.925 1.00 93.94 86 THR A C 1
ATOM 645 O O . THR A 1 86 ? -11.851 21.885 11.883 1.00 93.94 86 THR A O 1
ATOM 648 N N . ALA A 1 87 ? -12.554 22.986 13.710 1.00 92.62 87 ALA A N 1
ATOM 649 C CA . ALA A 1 87 ? -13.972 22.960 13.385 1.00 92.62 87 ALA A CA 1
ATOM 650 C C . ALA A 1 87 ? -14.675 24.142 14.054 1.00 92.62 87 ALA A C 1
ATOM 652 O O . ALA A 1 87 ? -14.245 24.588 15.117 1.00 92.62 87 ALA A O 1
ATOM 653 N N . ASP A 1 88 ? -15.781 24.589 13.462 1.00 93.12 88 ASP A N 1
ATOM 654 C CA . ASP A 1 88 ? -16.572 25.706 13.993 1.00 93.12 88 ASP A CA 1
ATOM 655 C C . ASP A 1 88 ? -17.174 25.386 15.370 1.00 93.12 88 ASP A C 1
ATOM 657 O O . ASP A 1 88 ? -17.385 26.275 16.191 1.00 93.12 88 ASP A O 1
ATOM 661 N N . SER A 1 89 ? -17.467 24.106 15.634 1.00 94.88 89 SER A N 1
ATOM 662 C CA . SER A 1 89 ? -17.986 23.633 16.919 1.00 94.88 89 SER A CA 1
ATOM 663 C C . SER A 1 89 ? -17.780 22.127 17.114 1.00 94.88 89 SER A C 1
ATOM 665 O O . SER A 1 89 ? -17.613 21.367 16.155 1.00 94.88 89 SER A O 1
ATOM 667 N N . GLU A 1 90 ? -17.885 21.666 18.363 1.00 93.31 90 GLU A N 1
ATOM 668 C CA . GLU A 1 90 ? -17.915 20.235 18.698 1.00 93.31 90 GLU A CA 1
ATOM 669 C C . GLU A 1 90 ? -19.125 19.518 18.070 1.00 93.31 90 GLU A C 1
ATOM 671 O O . GLU A 1 90 ? -19.025 18.362 17.648 1.00 93.31 90 GLU A O 1
ATOM 676 N N . HIS A 1 91 ? -20.255 20.221 17.925 1.00 95.38 91 HIS A N 1
ATOM 677 C CA . HIS A 1 91 ? -21.446 19.687 17.266 1.00 95.38 91 HIS A CA 1
ATOM 678 C C . HIS A 1 91 ? -21.159 19.293 15.811 1.00 95.38 91 HIS A C 1
ATOM 680 O O . HIS A 1 91 ? -21.601 18.235 15.368 1.00 95.38 91 HIS A O 1
ATOM 686 N N . THR A 1 92 ? -20.369 20.089 15.084 1.00 95.19 92 THR A N 1
ATOM 687 C CA . THR A 1 92 ? -19.957 19.776 13.706 1.00 95.19 92 THR A CA 1
ATOM 688 C C . THR A 1 92 ? -19.176 18.462 13.641 1.00 95.19 92 THR A C 1
ATOM 690 O O . THR A 1 92 ? -19.446 17.622 12.782 1.00 95.19 92 THR A O 1
ATOM 693 N N . ILE A 1 93 ? -18.250 18.242 14.581 1.00 94.44 93 ILE A N 1
ATOM 694 C CA . ILE A 1 93 ? -17.447 17.011 14.656 1.00 94.44 93 ILE A CA 1
ATOM 695 C C . ILE A 1 93 ? -18.349 15.805 14.937 1.00 94.44 93 ILE A C 1
ATOM 697 O O . ILE A 1 93 ? -18.257 14.785 14.250 1.00 94.44 93 ILE A O 1
ATOM 701 N N . LYS A 1 94 ? -19.251 15.931 15.916 1.00 95.06 94 LYS A N 1
ATOM 702 C CA . LYS A 1 94 ? -20.189 14.865 16.278 1.00 95.06 94 LYS A CA 1
ATOM 703 C C . LYS A 1 94 ? -21.122 14.516 15.119 1.00 95.06 94 LYS A C 1
ATOM 705 O O . LYS A 1 94 ? -21.254 13.345 14.776 1.00 95.06 94 LYS A O 1
ATOM 710 N N . ALA A 1 95 ? -21.699 15.523 14.465 1.00 95.88 95 ALA A N 1
ATOM 711 C CA . ALA A 1 95 ? -22.567 15.331 13.309 1.00 95.88 95 ALA A CA 1
ATOM 712 C C . ALA A 1 95 ? -21.837 14.631 12.149 1.00 95.88 95 ALA A C 1
ATOM 714 O O . ALA A 1 95 ? -22.407 13.743 11.512 1.00 95.88 95 ALA A O 1
ATOM 715 N N . ALA A 1 96 ? -20.568 14.977 11.899 1.00 94.19 96 ALA A N 1
ATOM 716 C CA . ALA A 1 96 ? -19.747 14.318 10.885 1.00 94.19 96 ALA A CA 1
ATOM 717 C C . ALA A 1 96 ? -19.457 12.845 11.231 1.00 94.19 96 ALA A C 1
ATOM 719 O O . ALA A 1 96 ? -19.592 11.976 10.368 1.00 94.19 96 ALA A O 1
ATOM 720 N N . ALA A 1 97 ? -19.110 12.545 12.487 1.00 94.62 97 ALA A N 1
ATOM 721 C CA . ALA A 1 97 ? -18.879 11.176 12.949 1.00 94.62 97 ALA A CA 1
ATOM 722 C C . ALA A 1 97 ? -20.155 10.316 12.872 1.00 94.62 97 ALA A C 1
ATOM 724 O O . ALA A 1 97 ? -20.114 9.184 12.386 1.00 94.62 97 ALA A O 1
ATOM 725 N N . ASP A 1 98 ? -21.299 10.874 13.272 1.00 96.94 98 ASP A N 1
ATOM 726 C CA . ASP A 1 98 ? -22.599 10.205 13.188 1.00 96.94 98 ASP A CA 1
ATOM 727 C C . ASP A 1 98 ? -23.002 9.937 11.733 1.00 96.94 98 ASP A C 1
ATOM 729 O O . ASP A 1 98 ? -23.505 8.857 11.405 1.00 96.94 98 ASP A O 1
ATOM 733 N N . ALA A 1 99 ? -22.768 10.901 10.837 1.00 96.94 99 ALA A N 1
ATOM 734 C CA . ALA A 1 99 ? -23.017 10.732 9.411 1.00 96.94 99 ALA A CA 1
ATOM 735 C C . ALA A 1 99 ? -22.132 9.631 8.812 1.00 96.94 99 ALA A C 1
ATOM 737 O O . ALA A 1 99 ? -22.649 8.786 8.081 1.00 96.94 99 ALA A O 1
ATOM 738 N N . LEU A 1 100 ? -20.843 9.592 9.166 1.00 95.62 100 LEU A N 1
ATOM 739 C CA . LEU A 1 100 ? -19.915 8.541 8.742 1.00 95.62 100 LEU A CA 1
ATOM 740 C C . LEU A 1 100 ? -20.371 7.156 9.223 1.00 95.62 100 LEU A C 1
ATOM 742 O O . LEU A 1 100 ? -20.324 6.198 8.458 1.00 95.62 100 LEU A O 1
ATOM 746 N N . GLY A 1 101 ? -20.859 7.044 10.462 1.00 95.12 101 GLY A N 1
ATOM 747 C CA . GLY A 1 101 ? -21.376 5.785 11.004 1.00 95.12 101 GLY A CA 1
ATOM 748 C C . GLY A 1 101 ? -22.668 5.309 10.331 1.00 95.12 101 GLY A C 1
ATOM 749 O O . GLY A 1 101 ? -22.824 4.119 10.074 1.00 95.12 101 GLY A O 1
ATOM 750 N N . LYS A 1 102 ? -23.591 6.230 10.020 1.00 97.06 102 LYS A N 1
ATOM 751 C CA . LYS A 1 102 ? -24.904 5.900 9.432 1.00 97.06 102 LYS A CA 1
ATOM 752 C C . LYS A 1 102 ? -24.861 5.690 7.922 1.00 97.06 102 LYS A C 1
ATOM 754 O O . LYS A 1 102 ? -25.579 4.843 7.403 1.00 97.06 102 LYS A O 1
ATOM 759 N N . ARG A 1 103 ? -24.085 6.510 7.212 1.00 96.88 103 ARG A N 1
ATOM 760 C CA . ARG A 1 103 ? -24.051 6.549 5.740 1.00 96.88 103 ARG A CA 1
ATOM 761 C C . ARG A 1 103 ? -22.801 5.895 5.160 1.00 96.88 103 ARG A C 1
ATOM 763 O O . ARG A 1 103 ? -22.771 5.617 3.966 1.00 96.88 103 ARG A O 1
ATOM 770 N N . GLY A 1 104 ? -21.780 5.650 5.979 1.00 94.88 104 GLY A N 1
ATOM 771 C CA . GLY A 1 104 ? -20.482 5.190 5.508 1.00 94.88 104 GLY A CA 1
ATOM 772 C C . GLY A 1 104 ? -19.714 6.290 4.775 1.00 94.88 104 GLY A C 1
ATOM 773 O O . GLY A 1 104 ? -19.885 7.484 5.023 1.00 94.88 104 GLY A O 1
ATOM 774 N N . PHE A 1 105 ? -18.840 5.868 3.867 1.00 95.00 105 PHE A N 1
ATOM 775 C CA . PHE A 1 105 ? -18.006 6.733 3.038 1.00 95.00 105 PHE A CA 1
ATOM 776 C C . PHE A 1 105 ? -17.830 6.110 1.651 1.00 95.00 105 PHE A C 1
ATOM 778 O O . PHE A 1 105 ? -18.100 4.926 1.442 1.00 95.00 105 PHE A O 1
ATOM 785 N N . ILE A 1 106 ? -17.354 6.906 0.695 1.00 95.62 106 ILE A N 1
ATOM 786 C CA . ILE A 1 106 ? -17.093 6.425 -0.662 1.00 95.62 106 ILE A CA 1
ATOM 787 C C . ILE A 1 106 ? -15.826 5.562 -0.658 1.00 95.62 106 ILE A C 1
ATOM 789 O O . ILE A 1 106 ? -14.756 6.018 -0.254 1.00 95.62 106 ILE A O 1
ATOM 793 N N . ASN A 1 107 ? -15.939 4.321 -1.131 1.00 93.62 107 ASN A N 1
ATOM 794 C CA . ASN A 1 107 ? -14.850 3.345 -1.133 1.00 93.62 107 ASN A CA 1
ATOM 795 C C . ASN A 1 107 ? -13.834 3.602 -2.263 1.00 93.62 107 ASN A C 1
ATOM 797 O O . ASN A 1 107 ? -13.775 2.870 -3.251 1.00 93.62 107 ASN A O 1
ATOM 801 N N . TYR A 1 108 ? -13.045 4.666 -2.128 1.00 93.38 108 TYR A N 1
ATOM 802 C CA . TYR A 1 108 ? -11.975 4.991 -3.067 1.00 93.38 108 TYR A CA 1
ATOM 803 C C . TYR A 1 108 ? -10.710 4.160 -2.832 1.00 93.38 108 TYR A C 1
ATOM 805 O O . TYR A 1 108 ? -10.341 3.829 -1.702 1.00 93.38 108 TYR A O 1
ATOM 813 N N . PHE A 1 109 ? -9.957 3.923 -3.907 1.00 87.31 109 PHE A N 1
ATOM 814 C CA . PHE A 1 109 ? -8.559 3.527 -3.785 1.00 87.31 109 PHE A CA 1
ATOM 815 C C . PHE A 1 109 ? -7.747 4.699 -3.219 1.00 87.31 109 PHE A C 1
ATOM 817 O O . PHE A 1 109 ? -7.606 5.737 -3.860 1.00 87.31 109 PHE A O 1
ATOM 824 N N . GLY A 1 110 ? -7.210 4.543 -2.006 1.00 82.94 110 GLY A N 1
ATOM 825 C CA . GLY A 1 110 ? -6.371 5.570 -1.384 1.00 82.94 110 GLY A CA 1
ATOM 826 C C . GLY A 1 110 ? -5.051 5.797 -2.133 1.00 82.94 110 GLY A C 1
ATOM 827 O O . GLY A 1 110 ? -4.551 4.899 -2.810 1.00 82.94 110 GLY A O 1
ATOM 828 N N . LEU A 1 111 ? -4.435 6.969 -1.941 1.00 80.12 111 LEU A N 1
ATOM 829 C CA . LEU A 1 111 ? -3.209 7.391 -2.644 1.00 80.12 111 LEU A CA 1
ATOM 830 C C . LEU A 1 111 ? -2.048 6.388 -2.545 1.00 80.12 111 LEU A C 1
ATOM 832 O O . LEU A 1 111 ? -1.301 6.216 -3.503 1.00 80.12 111 LEU A O 1
ATOM 836 N N . GLN A 1 112 ? -1.939 5.647 -1.436 1.00 75.25 112 GLN A N 1
ATOM 837 C CA . GLN A 1 112 ? -0.936 4.585 -1.274 1.00 75.25 112 GLN A CA 1
ATOM 838 C C . GLN A 1 112 ? -1.004 3.519 -2.387 1.00 75.25 112 GLN A C 1
ATOM 840 O O . GLN A 1 112 ? 0.014 2.912 -2.714 1.00 75.25 112 GLN A O 1
ATOM 845 N N . ARG A 1 113 ? -2.180 3.281 -2.985 1.00 81.69 113 ARG A N 1
ATOM 846 C CA . ARG A 1 113 ? -2.355 2.331 -4.097 1.00 81.69 113 ARG A CA 1
ATOM 847 C C . ARG A 1 113 ? -1.743 2.815 -5.401 1.00 81.69 113 ARG A C 1
ATOM 849 O O . ARG A 1 113 ? -1.424 1.986 -6.242 1.00 81.69 113 ARG A O 1
ATOM 856 N N . PHE A 1 114 ? -1.529 4.118 -5.534 1.00 84.06 114 PHE A N 1
ATOM 857 C CA . PHE A 1 114 ? -0.927 4.718 -6.716 1.00 84.06 114 PHE A CA 1
ATOM 858 C C . PHE A 1 114 ? 0.588 4.917 -6.583 1.00 84.06 114 PHE A C 1
ATOM 860 O O . PHE A 1 114 ? 1.229 5.339 -7.545 1.00 84.06 114 PHE A O 1
ATOM 867 N N . GLY A 1 115 ? 1.171 4.511 -5.451 1.00 74.88 115 GLY A N 1
ATOM 868 C CA . GLY A 1 115 ? 2.578 4.715 -5.129 1.00 74.88 115 GLY A CA 1
ATOM 869 C C . GLY A 1 115 ? 2.834 6.109 -4.554 1.00 74.88 115 GLY A C 1
ATOM 870 O O . GLY A 1 115 ? 2.087 7.049 -4.793 1.00 74.88 115 GLY A O 1
ATOM 871 N N . SER A 1 116 ? 3.899 6.237 -3.765 1.00 67.12 116 SER A N 1
ATOM 872 C CA . SER A 1 116 ? 4.342 7.508 -3.170 1.00 67.12 116 SER A CA 1
ATOM 873 C C . SER A 1 116 ? 5.530 8.130 -3.915 1.00 67.12 116 SER A C 1
ATOM 875 O O . SER A 1 116 ? 6.203 9.007 -3.381 1.00 67.12 116 SER A O 1
ATOM 877 N N . GLY A 1 117 ? 5.865 7.591 -5.089 1.00 72.94 117 GLY A N 1
ATOM 878 C CA . GLY A 1 117 ? 6.945 8.090 -5.931 1.00 72.94 117 GLY A CA 1
ATOM 879 C C . GLY A 1 117 ? 6.480 9.236 -6.824 1.00 72.94 117 GLY A C 1
ATOM 880 O O . GLY A 1 117 ? 5.288 9.461 -6.999 1.00 72.94 117 GLY A O 1
ATOM 881 N N . SER A 1 118 ? 7.441 9.918 -7.437 1.00 75.56 118 SER A N 1
ATOM 882 C CA . SER A 1 118 ? 7.212 10.996 -8.409 1.00 75.56 118 SER A CA 1
ATOM 883 C C . SER A 1 118 ? 6.511 10.540 -9.693 1.00 75.56 118 SER A C 1
ATOM 885 O O . SER A 1 118 ? 5.893 11.357 -10.364 1.00 75.56 118 SER A O 1
ATOM 887 N N . VAL A 1 119 ? 6.570 9.246 -10.026 1.00 83.00 119 VAL A N 1
ATOM 888 C CA . VAL A 1 119 ? 5.806 8.657 -11.135 1.00 83.00 119 VAL A CA 1
ATOM 889 C C . VAL A 1 119 ? 4.648 7.839 -10.561 1.00 83.00 119 VAL A C 1
ATOM 891 O O . VAL A 1 119 ? 4.894 6.814 -9.913 1.00 83.00 119 VAL A O 1
ATOM 894 N N . PRO A 1 120 ? 3.391 8.254 -10.798 1.00 86.19 120 PRO A N 1
ATOM 895 C CA . PRO A 1 120 ? 2.225 7.492 -10.381 1.00 86.19 120 PRO A CA 1
ATOM 896 C C . PRO A 1 120 ? 2.133 6.152 -11.115 1.00 86.19 120 PRO A C 1
ATOM 898 O O . PRO A 1 120 ? 2.209 6.080 -12.341 1.00 86.19 120 PRO A O 1
ATOM 901 N N . THR A 1 121 ? 1.904 5.075 -10.368 1.00 89.69 121 THR A N 1
ATOM 902 C CA . THR A 1 121 ? 1.861 3.703 -10.918 1.00 89.69 121 THR A CA 1
ATOM 903 C C . THR A 1 121 ? 0.748 3.486 -11.946 1.00 89.69 121 THR A C 1
ATOM 905 O O . THR A 1 121 ? 0.920 2.699 -12.875 1.00 89.69 121 THR A O 1
ATOM 908 N N . HIS A 1 122 ? -0.371 4.209 -11.837 1.00 91.44 122 HIS A N 1
ATOM 909 C CA . HIS A 1 122 ? -1.466 4.105 -12.803 1.00 91.44 122 HIS A CA 1
ATOM 910 C C . HIS A 1 122 ? -1.078 4.620 -14.195 1.00 91.44 122 HIS A C 1
ATOM 912 O O . HIS A 1 122 ? -1.574 4.087 -15.182 1.00 91.44 122 HIS A O 1
ATOM 918 N N . ASN A 1 123 ? -0.156 5.585 -14.297 1.00 93.00 123 ASN A N 1
ATOM 919 C CA . ASN A 1 123 ? 0.330 6.074 -15.590 1.00 93.00 123 ASN A CA 1
ATOM 920 C C . ASN A 1 123 ? 1.167 5.011 -16.306 1.00 93.00 123 ASN A C 1
ATOM 922 O O . ASN A 1 123 ? 0.987 4.798 -17.504 1.00 93.00 123 ASN A O 1
ATOM 926 N N . ILE A 1 124 ? 2.008 4.289 -15.556 1.00 93.12 124 ILE A N 1
ATOM 927 C CA . ILE A 1 124 ? 2.766 3.142 -16.074 1.00 93.12 124 ILE A CA 1
ATOM 928 C C . ILE A 1 124 ? 1.791 2.067 -16.567 1.00 93.12 124 ILE A C 1
ATOM 930 O O . ILE A 1 124 ? 1.906 1.598 -17.696 1.00 93.12 124 ILE A O 1
ATOM 934 N N . GLY A 1 125 ? 0.782 1.724 -15.757 1.00 93.50 125 GLY A N 1
ATOM 935 C CA . GLY A 1 125 ? -0.264 0.773 -16.145 1.00 93.50 125 GLY A CA 1
ATOM 936 C C . GLY A 1 125 ? -1.015 1.194 -17.412 1.00 93.50 125 GLY A C 1
ATOM 937 O O . GLY A 1 125 ? -1.223 0.377 -18.305 1.00 93.50 125 GLY A O 1
ATOM 938 N N . ALA A 1 126 ? -1.364 2.475 -17.538 1.00 96.31 126 ALA A N 1
ATOM 939 C CA . ALA A 1 126 ? -2.039 3.004 -18.719 1.00 96.31 126 ALA A CA 1
ATOM 940 C C . ALA A 1 126 ? -1.166 2.946 -19.984 1.00 96.31 126 ALA A C 1
ATOM 942 O O . ALA A 1 126 ? -1.698 2.693 -21.062 1.00 96.31 126 ALA A O 1
ATOM 943 N N . ALA A 1 127 ? 0.145 3.182 -19.871 1.00 97.00 127 ALA A N 1
ATOM 944 C CA . ALA A 1 127 ? 1.082 3.040 -20.986 1.00 97.00 127 ALA A CA 1
ATOM 945 C C . ALA A 1 127 ? 1.199 1.572 -21.430 1.00 97.00 127 ALA A C 1
ATOM 947 O O . ALA A 1 127 ? 1.119 1.279 -22.622 1.00 97.00 127 ALA A O 1
ATOM 948 N N . LEU A 1 128 ? 1.290 0.639 -20.474 1.00 95.88 128 LEU A N 1
ATOM 949 C CA . LEU A 1 128 ? 1.314 -0.801 -20.757 1.00 95.88 128 LEU A CA 1
ATOM 950 C C . LEU A 1 128 ? 0.045 -1.260 -21.489 1.00 95.88 128 LEU A C 1
ATOM 952 O O . LEU A 1 128 ? 0.138 -1.945 -22.503 1.00 95.88 128 LEU A O 1
ATOM 956 N N . LEU A 1 129 ? -1.136 -0.841 -21.024 1.00 97.06 129 LEU A N 1
ATOM 957 C CA . LEU A 1 129 ? -2.414 -1.198 -21.655 1.00 97.06 129 LEU A CA 1
ATOM 958 C C . LEU A 1 129 ? -2.576 -0.616 -23.067 1.00 97.06 129 LEU A C 1
ATOM 960 O O . LEU A 1 129 ? -3.278 -1.200 -23.887 1.00 97.06 129 LEU A O 1
ATOM 964 N N . ARG A 1 130 ? -1.918 0.511 -23.362 1.00 97.88 130 ARG A N 1
ATOM 965 C CA . ARG A 1 130 ? -1.884 1.123 -24.700 1.00 97.88 130 ARG A CA 1
ATOM 966 C C . ARG A 1 130 ? -0.816 0.528 -25.623 1.00 97.88 130 ARG A C 1
ATOM 968 O O . ARG A 1 130 ? -0.725 0.937 -26.775 1.00 97.88 130 ARG A O 1
ATOM 975 N N . GLY A 1 131 ? -0.002 -0.417 -25.144 1.00 97.12 131 GLY A N 1
ATOM 976 C CA . GLY A 1 131 ? 1.126 -0.965 -25.904 1.00 97.12 131 GLY A CA 1
ATOM 977 C C . GLY A 1 131 ? 2.296 0.015 -26.059 1.00 97.12 131 GLY A C 1
ATOM 978 O O . GLY A 1 131 ? 3.170 -0.181 -26.901 1.00 97.12 131 GLY A O 1
ATOM 979 N N . GLU A 1 132 ? 2.348 1.072 -25.246 1.00 97.69 132 GLU A N 1
ATOM 980 C CA . GLU A 1 132 ? 3.407 2.084 -25.256 1.00 97.69 132 GLU A CA 1
ATOM 981 C C . GLU A 1 132 ? 4.622 1.599 -24.443 1.00 97.69 132 GLU A C 1
ATOM 983 O O . GLU A 1 132 ? 5.010 2.189 -23.433 1.00 97.69 132 GLU A O 1
ATOM 988 N N . TRP A 1 133 ? 5.233 0.491 -24.872 1.00 95.00 133 TRP A N 1
ATOM 989 C CA . TRP A 1 133 ? 6.282 -0.212 -24.120 1.00 95.00 133 TRP A CA 1
ATOM 990 C C . TRP A 1 133 ? 7.475 0.678 -23.771 1.00 95.00 133 TRP A C 1
ATOM 992 O O . TRP A 1 133 ? 7.919 0.710 -22.625 1.00 95.00 133 TRP A O 1
ATOM 1002 N N . LYS A 1 134 ? 7.965 1.452 -24.746 1.00 93.56 134 LYS A N 1
ATOM 1003 C CA . LYS A 1 134 ? 9.098 2.366 -24.549 1.00 93.56 134 LYS A CA 1
ATOM 1004 C C . LYS A 1 134 ? 8.781 3.426 -23.495 1.00 93.56 134 LYS A C 1
ATOM 1006 O O . LYS A 1 134 ? 9.612 3.696 -22.635 1.00 93.56 134 LYS A O 1
ATOM 1011 N N . THR A 1 135 ? 7.568 3.973 -23.532 1.00 94.06 135 THR A N 1
ATOM 1012 C CA . THR A 1 135 ? 7.081 4.944 -22.548 1.00 94.06 135 THR A CA 1
ATOM 1013 C C . THR A 1 135 ? 7.014 4.323 -21.157 1.00 94.06 135 THR A C 1
ATOM 1015 O O . THR A 1 135 ? 7.504 4.926 -20.208 1.00 94.06 135 THR A O 1
ATOM 1018 N N . ALA A 1 136 ? 6.472 3.108 -21.025 1.00 94.19 136 ALA A N 1
ATOM 1019 C CA . ALA A 1 136 ? 6.410 2.404 -19.745 1.00 94.19 136 ALA A CA 1
ATOM 1020 C C . ALA A 1 136 ? 7.808 2.146 -19.153 1.00 94.19 136 ALA A C 1
ATOM 1022 O O . ALA A 1 136 ? 8.028 2.403 -17.969 1.00 94.19 136 ALA A O 1
ATOM 1023 N N . VAL A 1 137 ? 8.767 1.711 -19.976 1.00 92.69 137 VAL A N 1
ATOM 1024 C CA . VAL A 1 137 ? 10.164 1.499 -19.561 1.00 92.69 137 VAL A CA 1
ATOM 1025 C C . VAL A 1 137 ? 10.822 2.810 -19.127 1.00 92.69 137 VAL A C 1
ATOM 1027 O O . VAL A 1 137 ? 11.403 2.873 -18.043 1.00 92.69 137 VAL A O 1
ATOM 1030 N N . SER A 1 138 ? 10.677 3.874 -19.920 1.00 91.69 138 SER A N 1
ATOM 1031 C CA . SER A 1 138 ? 11.157 5.217 -19.571 1.00 91.69 138 SER A CA 1
ATOM 1032 C C . SER A 1 138 ? 10.564 5.701 -18.252 1.00 91.69 138 SER A C 1
ATOM 1034 O O . SER A 1 138 ? 11.289 6.134 -17.364 1.00 91.69 138 SER A O 1
ATOM 1036 N N . MET A 1 139 ? 9.256 5.532 -18.050 1.00 91.19 139 MET A N 1
ATOM 1037 C CA . MET A 1 139 ? 8.609 5.898 -16.793 1.00 91.19 139 MET A CA 1
ATOM 1038 C C . MET A 1 139 ? 9.190 5.151 -15.589 1.00 91.19 139 MET A C 1
ATOM 1040 O O . MET A 1 139 ? 9.198 5.723 -14.502 1.00 91.19 139 MET A O 1
ATOM 1044 N N . ILE A 1 140 ? 9.675 3.912 -15.743 1.00 90.44 140 ILE A N 1
ATOM 1045 C CA . ILE A 1 140 ? 10.295 3.117 -14.668 1.00 90.44 140 ILE A CA 1
ATOM 1046 C C . ILE A 1 140 ? 11.751 3.546 -14.411 1.00 90.44 140 ILE A C 1
ATOM 1048 O O . ILE A 1 140 ? 12.125 3.718 -13.245 1.00 90.44 140 ILE A O 1
ATOM 1052 N N . LEU A 1 141 ? 12.545 3.740 -15.469 1.00 90.31 141 LEU A N 1
ATOM 1053 C CA . LEU A 1 141 ? 14.005 3.868 -15.392 1.00 90.31 141 LEU A CA 1
ATOM 1054 C C . LEU A 1 141 ? 14.548 5.300 -15.501 1.00 90.31 141 LEU A C 1
ATOM 1056 O O . LEU A 1 141 ? 15.673 5.529 -15.064 1.00 90.31 141 LEU A O 1
ATOM 1060 N N . ASP A 1 142 ? 13.796 6.255 -16.049 1.00 89.50 142 ASP A N 1
ATOM 1061 C CA . ASP A 1 142 ? 14.302 7.618 -16.238 1.00 89.50 142 ASP A CA 1
ATOM 1062 C C . ASP A 1 142 ? 14.437 8.373 -14.895 1.00 89.50 142 ASP A C 1
ATOM 1064 O O . ASP A 1 142 ? 13.659 8.123 -13.961 1.00 89.50 142 ASP A O 1
ATOM 1068 N N . PRO A 1 143 ? 15.410 9.303 -14.779 1.00 86.69 143 PRO A N 1
ATOM 1069 C CA . PRO A 1 143 ? 15.601 10.157 -13.605 1.00 86.69 143 PRO A CA 1
ATOM 1070 C C . PRO A 1 143 ? 14.346 10.951 -13.233 1.00 86.69 143 PRO A C 1
ATOM 1072 O O . PRO A 1 143 ? 13.585 11.372 -14.105 1.00 86.69 143 PRO A O 1
ATOM 1075 N N . ARG A 1 144 ? 14.130 11.193 -11.933 1.00 82.69 144 ARG A N 1
ATOM 1076 C CA . ARG A 1 144 ? 12.925 11.880 -11.441 1.00 82.69 144 ARG A CA 1
ATOM 1077 C C . ARG A 1 144 ? 13.256 12.926 -10.377 1.00 82.69 144 ARG A C 1
ATOM 1079 O O . ARG A 1 144 ? 14.086 12.685 -9.508 1.00 82.69 144 ARG A O 1
ATOM 1086 N N . GLU A 1 145 ? 12.520 14.039 -10.364 1.00 66.00 145 GLU A N 1
ATOM 1087 C CA . GLU A 1 145 ? 12.766 15.188 -9.463 1.00 66.00 145 GLU A CA 1
ATOM 1088 C C . GLU A 1 145 ? 12.710 14.831 -7.958 1.00 66.00 145 GLU A C 1
ATOM 1090 O O . GLU A 1 145 ? 13.420 15.411 -7.139 1.00 66.00 145 GLU A O 1
ATOM 1095 N N . GLY A 1 146 ? 11.939 13.804 -7.581 1.00 61.50 146 GLY A N 1
ATOM 1096 C CA . GLY A 1 146 ? 11.857 13.296 -6.201 1.00 61.50 146 GLY A CA 1
ATOM 1097 C C . GLY A 1 146 ? 13.018 12.395 -5.750 1.00 61.50 146 GLY A C 1
ATOM 1098 O O . GLY A 1 146 ? 13.114 12.083 -4.559 1.00 61.50 146 GLY A O 1
ATOM 1099 N N . ASP A 1 147 ? 13.891 11.971 -6.668 1.00 59.19 147 ASP A N 1
ATOM 1100 C CA . ASP A 1 147 ? 15.118 11.245 -6.321 1.00 59.19 147 ASP A CA 1
ATOM 1101 C C . ASP A 1 147 ? 16.188 12.215 -5.779 1.00 59.19 147 ASP A C 1
ATOM 1103 O O . ASP A 1 147 ? 16.973 11.836 -4.911 1.00 59.19 147 ASP A O 1
ATOM 1107 N N . ILE A 1 148 ? 1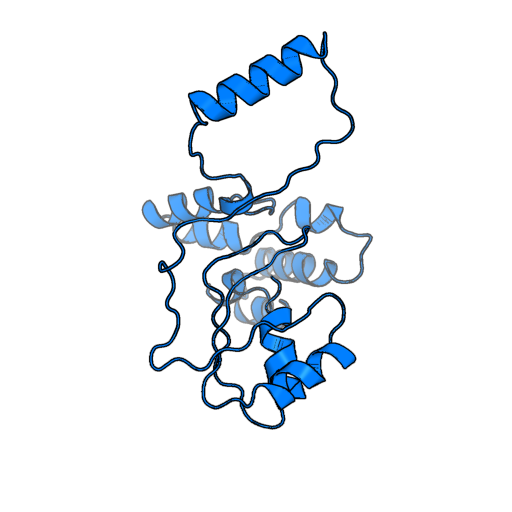6.150 13.482 -6.219 1.00 47.16 148 ILE A N 1
ATOM 1108 C CA . ILE A 1 148 ? 17.133 14.538 -5.920 1.00 47.16 148 ILE A CA 1
ATOM 1109 C C . ILE A 1 148 ? 16.825 15.241 -4.583 1.00 47.16 148 ILE A C 1
ATOM 1111 O O . ILE A 1 148 ? 17.723 15.502 -3.785 1.00 47.16 148 ILE A O 1
ATOM 1115 N N . LEU A 1 149 ? 15.546 15.494 -4.269 1.00 45.62 149 LEU A N 1
ATOM 1116 C CA . LEU A 1 149 ? 15.140 16.269 -3.079 1.00 45.62 149 LEU A CA 1
ATOM 1117 C C . LEU A 1 149 ? 15.340 15.542 -1.726 1.00 45.62 149 LEU A C 1
ATOM 1119 O O . LEU A 1 149 ? 15.050 16.094 -0.668 1.00 45.62 149 LEU A O 1
ATOM 1123 N N . MET A 1 150 ? 15.836 14.301 -1.735 1.00 47.12 150 MET A N 1
ATOM 1124 C CA . MET A 1 150 ? 16.207 13.537 -0.534 1.00 47.12 150 MET A CA 1
ATOM 1125 C C . MET A 1 150 ? 17.728 13.361 -0.377 1.00 47.12 150 MET A C 1
ATOM 1127 O O . MET A 1 150 ? 18.193 12.382 0.208 1.00 47.12 150 MET A O 1
ATOM 1131 N N . MET A 1 151 ? 18.489 14.342 -0.864 1.00 45.91 151 MET A N 1
ATOM 1132 C CA . MET A 1 151 ? 19.951 14.454 -0.772 1.00 45.91 151 MET A CA 1
ATOM 1133 C C . MET A 1 151 ? 20.517 14.281 0.657 1.00 45.91 151 MET A C 1
ATOM 1135 O O . MET A 1 151 ? 21.659 13.870 0.826 1.00 45.91 151 MET A O 1
ATOM 1139 N N . PHE A 1 152 ? 19.731 14.550 1.707 1.00 46.59 152 PHE A N 1
ATOM 1140 C CA . PHE A 1 152 ? 20.217 14.580 3.097 1.00 46.59 152 PHE A CA 1
ATOM 1141 C C . PHE A 1 152 ? 20.290 13.217 3.817 1.00 46.59 152 PHE A C 1
ATOM 1143 O O . PHE A 1 152 ? 20.715 13.167 4.968 1.00 46.59 152 PHE A O 1
ATOM 1150 N N . LEU A 1 153 ? 19.919 12.096 3.178 1.00 45.56 153 LEU A N 1
ATOM 1151 C CA . LEU A 1 153 ? 19.993 10.754 3.782 1.00 45.56 153 LEU A CA 1
ATOM 1152 C C . LEU A 1 153 ? 20.687 9.748 2.840 1.00 45.56 153 LEU A C 1
ATOM 1154 O O . LEU A 1 153 ? 20.011 9.000 2.142 1.00 45.56 153 LEU A O 1
ATOM 1158 N N . ILE A 1 154 ? 22.028 9.769 2.837 1.00 48.94 154 ILE A N 1
ATOM 1159 C CA . ILE A 1 154 ? 23.120 8.814 2.470 1.00 48.94 154 ILE A CA 1
ATOM 1160 C C . ILE A 1 154 ? 22.852 7.574 1.553 1.00 48.94 154 ILE A C 1
ATOM 1162 O O . ILE A 1 154 ? 23.788 7.064 0.951 1.00 48.94 154 ILE A O 1
ATOM 1166 N N . GLN A 1 155 ? 21.632 7.058 1.360 1.00 50.62 155 GLN A N 1
ATOM 1167 C CA . GLN A 1 155 ? 21.340 5.878 0.518 1.00 50.62 155 GLN A CA 1
ATOM 1168 C C . GLN A 1 155 ? 20.691 6.164 -0.850 1.00 50.62 155 GLN A C 1
ATOM 1170 O O . GLN A 1 155 ? 20.648 5.259 -1.685 1.00 50.62 155 GLN A O 1
ATOM 1175 N N . LYS A 1 156 ? 20.158 7.366 -1.103 1.00 55.31 156 LYS A N 1
ATOM 1176 C CA . LYS A 1 156 ? 19.376 7.655 -2.328 1.00 55.31 156 LYS A CA 1
ATOM 1177 C C . LYS A 1 156 ? 20.188 8.102 -3.545 1.00 55.31 156 LYS A C 1
ATOM 1179 O O . LYS A 1 156 ? 19.680 8.022 -4.660 1.00 55.31 156 LYS A O 1
ATOM 1184 N N . ASP A 1 157 ? 21.446 8.462 -3.334 1.00 67.19 157 ASP A N 1
ATOM 1185 C CA . ASP A 1 157 ? 22.363 8.920 -4.381 1.00 67.19 157 ASP A CA 1
ATOM 1186 C C . ASP A 1 157 ? 22.592 7.840 -5.461 1.00 67.19 157 ASP A C 1
ATOM 1188 O O . ASP A 1 157 ? 22.524 8.083 -6.662 1.00 67.19 157 ASP A O 1
ATOM 1192 N N . VAL A 1 158 ? 22.693 6.576 -5.036 1.00 77.19 158 VAL A N 1
ATOM 1193 C CA . VAL A 1 158 ? 22.934 5.426 -5.925 1.00 77.19 158 VAL A CA 1
ATOM 1194 C C . VAL A 1 158 ? 21.818 5.226 -6.959 1.00 77.19 158 VAL A C 1
ATOM 1196 O O . VAL A 1 158 ? 22.088 4.813 -8.085 1.00 77.19 158 VAL A O 1
ATOM 1199 N N . ILE A 1 159 ? 20.561 5.503 -6.594 1.00 83.31 159 ILE A N 1
ATOM 1200 C CA . ILE A 1 159 ? 19.419 5.309 -7.500 1.00 83.31 159 ILE A CA 1
ATOM 1201 C C . ILE A 1 159 ? 19.408 6.409 -8.559 1.00 83.31 159 ILE A C 1
ATOM 1203 O O . ILE A 1 159 ? 19.270 6.099 -9.740 1.00 83.31 159 ILE A O 1
ATOM 1207 N N . ALA A 1 160 ? 19.595 7.666 -8.147 1.00 83.75 160 ALA A N 1
ATOM 1208 C CA . ALA A 1 160 ? 19.661 8.798 -9.065 1.00 83.75 160 ALA A CA 1
ATOM 1209 C C . ALA A 1 160 ? 20.817 8.627 -10.064 1.00 83.75 160 ALA A C 1
ATOM 1211 O O . ALA A 1 160 ? 20.590 8.688 -11.269 1.00 83.75 160 ALA A O 1
ATOM 1212 N N . ILE A 1 161 ? 22.015 8.284 -9.575 1.00 85.50 161 ILE A N 1
ATOM 1213 C CA . ILE A 1 161 ? 23.196 8.024 -10.412 1.00 85.50 161 ILE A CA 1
ATOM 1214 C C . ILE A 1 161 ? 22.943 6.874 -11.395 1.00 85.50 161 ILE A C 1
ATOM 1216 O O . ILE A 1 161 ? 23.294 6.975 -12.568 1.00 85.50 161 ILE A O 1
ATOM 1220 N N . ALA A 1 162 ? 22.327 5.773 -10.949 1.00 89.19 162 ALA A N 1
ATOM 1221 C CA . ALA A 1 162 ? 22.033 4.644 -11.832 1.00 89.19 162 ALA A CA 1
ATOM 1222 C C . ALA A 1 162 ? 21.030 5.015 -12.937 1.00 89.19 162 ALA A C 1
ATOM 1224 O O . ALA A 1 162 ? 21.188 4.572 -14.074 1.00 89.19 162 ALA A O 1
ATOM 1225 N N . ARG A 1 163 ? 20.021 5.836 -12.622 1.00 89.50 163 ARG A N 1
ATOM 1226 C CA . ARG A 1 163 ? 19.042 6.320 -13.605 1.00 89.50 163 ARG A CA 1
ATOM 1227 C C . ARG A 1 163 ? 19.651 7.326 -14.583 1.00 89.50 163 ARG A C 1
ATOM 1229 O O . ARG A 1 163 ? 19.347 7.258 -15.770 1.00 89.50 163 ARG A O 1
ATOM 1236 N N . GLU A 1 164 ? 20.541 8.207 -14.126 1.00 90.25 164 GLU A N 1
ATOM 1237 C CA . GLU A 1 164 ? 21.251 9.133 -15.020 1.00 90.25 164 GLU A CA 1
ATOM 1238 C C . GLU A 1 164 ? 22.192 8.368 -15.960 1.00 90.25 164 GLU A C 1
ATOM 1240 O O . GLU A 1 164 ? 22.142 8.549 -17.175 1.00 90.25 164 GLU A O 1
ATOM 1245 N N . TYR A 1 165 ? 22.936 7.392 -15.427 1.00 90.88 165 TYR A N 1
ATOM 1246 C CA . TYR A 1 165 ? 23.755 6.488 -16.233 1.00 90.88 165 TYR A CA 1
ATOM 1247 C C . TYR A 1 165 ? 22.930 5.760 -17.301 1.00 90.88 165 TYR A C 1
ATOM 1249 O O . TYR A 1 165 ? 23.360 5.676 -18.452 1.00 90.88 165 TYR A O 1
ATOM 1257 N N . TYR A 1 166 ? 21.739 5.255 -16.961 1.00 91.75 166 TYR A N 1
ATOM 1258 C CA . TYR A 1 166 ? 20.842 4.650 -17.949 1.00 91.75 166 TYR A CA 1
ATOM 1259 C C . TYR A 1 166 ? 20.418 5.653 -19.022 1.00 91.75 166 TYR A C 1
ATOM 1261 O O . TYR A 1 166 ? 20.394 5.327 -20.209 1.00 91.75 166 TYR A O 1
ATOM 1269 N N . LYS A 1 167 ? 20.088 6.885 -18.623 1.00 90.62 167 LYS A N 1
ATOM 1270 C CA . LYS A 1 167 ? 19.633 7.925 -19.543 1.00 90.62 167 LYS A CA 1
ATOM 1271 C C . LYS A 1 167 ? 20.688 8.240 -20.603 1.00 90.62 167 LYS A C 1
ATOM 1273 O O . LYS A 1 167 ? 20.310 8.330 -21.773 1.00 90.62 167 LYS A O 1
ATOM 1278 N N . GLU A 1 168 ? 21.954 8.337 -20.199 1.00 91.94 168 GLU A N 1
ATOM 1279 C CA . GLU A 1 168 ? 23.105 8.626 -21.062 1.00 91.94 168 GLU A CA 1
ATOM 1280 C C . GLU A 1 168 ? 23.555 7.413 -21.887 1.00 91.94 168 GLU A C 1
ATOM 1282 O O . GLU A 1 168 ? 23.705 7.507 -23.102 1.00 91.94 168 GLU A O 1
ATOM 1287 N N . SER A 1 169 ? 23.763 6.265 -21.236 1.00 92.19 169 SER A N 1
ATOM 1288 C CA . SER A 1 169 ? 24.405 5.098 -21.858 1.00 92.19 169 SER A CA 1
ATOM 1289 C C . SER A 1 169 ? 23.436 4.141 -22.550 1.00 92.19 169 SER A C 1
ATOM 1291 O O . SER A 1 169 ? 23.853 3.379 -23.419 1.00 92.19 169 SER A O 1
ATOM 1293 N N . LYS A 1 170 ? 22.161 4.129 -22.134 1.00 90.62 170 LYS A N 1
ATOM 1294 C CA . LYS A 1 170 ? 21.166 3.094 -22.473 1.00 90.62 170 LYS A CA 1
ATOM 1295 C C . LYS A 1 170 ? 21.607 1.654 -22.141 1.00 90.62 170 LYS A C 1
ATOM 1297 O O . LYS A 1 170 ? 20.949 0.710 -22.570 1.00 90.62 170 LYS A O 1
ATOM 1302 N N . ASP A 1 171 ? 22.666 1.472 -21.344 1.00 92.81 171 ASP A N 1
ATOM 1303 C CA . ASP A 1 171 ? 23.147 0.164 -20.883 1.00 92.81 171 ASP A CA 1
ATOM 1304 C C . ASP A 1 171 ? 22.299 -0.333 -19.703 1.00 92.81 171 ASP A C 1
ATOM 1306 O O . ASP A 1 171 ? 22.478 0.089 -18.552 1.00 92.81 171 ASP A O 1
ATOM 1310 N N . ILE A 1 172 ? 21.367 -1.247 -19.984 1.00 90.56 172 ILE A N 1
ATOM 1311 C CA . ILE A 1 172 ? 20.491 -1.830 -18.964 1.00 90.56 172 ILE A CA 1
ATOM 1312 C C . ILE A 1 172 ? 21.267 -2.715 -17.984 1.00 90.56 172 ILE A C 1
ATOM 1314 O O . ILE A 1 172 ? 21.091 -2.595 -16.771 1.00 90.56 172 ILE A O 1
ATOM 1318 N N . ASP A 1 173 ? 22.199 -3.533 -18.468 1.00 92.00 173 ASP A N 1
ATOM 1319 C CA . ASP A 1 173 ? 22.962 -4.455 -17.629 1.00 92.00 173 ASP A CA 1
ATOM 1320 C C . ASP A 1 173 ? 23.861 -3.689 -16.653 1.00 92.00 173 ASP A C 1
ATOM 1322 O O . ASP A 1 173 ? 23.941 -4.005 -15.458 1.00 92.00 173 ASP A O 1
ATOM 1326 N N . GLY A 1 174 ? 24.519 -2.637 -17.143 1.00 91.94 174 GLY A N 1
ATOM 1327 C CA . GLY A 1 174 ? 25.300 -1.715 -16.326 1.00 91.94 174 GLY A CA 1
ATOM 1328 C C . GLY A 1 174 ? 24.451 -0.969 -15.306 1.00 91.94 174 GLY A C 1
ATOM 1329 O O . GLY A 1 174 ? 24.885 -0.789 -14.162 1.00 91.94 174 GLY A O 1
ATOM 1330 N N . THR A 1 175 ? 23.240 -0.573 -15.687 1.00 91.81 175 THR A N 1
ATOM 1331 C CA . THR A 1 175 ? 22.282 0.093 -14.798 1.00 91.81 175 THR A CA 1
ATOM 1332 C C . THR A 1 175 ? 21.847 -0.830 -13.659 1.00 91.81 175 THR A C 1
ATOM 1334 O O . THR A 1 175 ? 21.967 -0.476 -12.483 1.00 91.81 175 THR A O 1
ATOM 1337 N N . LEU A 1 176 ? 21.421 -2.056 -13.970 1.00 90.06 176 LEU A N 1
ATOM 1338 C CA . LEU A 1 176 ? 20.915 -3.015 -12.983 1.00 90.06 176 LEU A CA 1
ATOM 1339 C C . LEU A 1 176 ? 21.984 -3.502 -11.996 1.00 90.06 176 LEU A C 1
ATOM 1341 O O . LEU A 1 176 ? 21.649 -3.886 -10.869 1.00 90.06 176 LEU A O 1
ATOM 1345 N N . ARG A 1 177 ? 23.268 -3.481 -12.382 1.00 90.62 177 ARG A N 1
ATOM 1346 C CA . ARG A 1 177 ? 24.394 -3.736 -11.463 1.00 90.62 177 ARG A CA 1
ATOM 1347 C C . ARG A 1 177 ? 24.573 -2.624 -10.428 1.00 90.62 177 ARG A C 1
ATOM 1349 O O . ARG A 1 177 ? 24.980 -2.914 -9.306 1.00 90.62 177 ARG A O 1
ATOM 1356 N N . ARG A 1 178 ? 24.266 -1.377 -10.796 1.00 88.81 178 ARG A N 1
ATOM 1357 C CA . ARG A 1 178 ? 24.370 -0.193 -9.925 1.00 88.81 178 ARG A CA 1
ATOM 1358 C C . ARG A 1 178 ? 23.136 -0.012 -9.045 1.00 88.81 178 ARG A C 1
ATOM 1360 O O . ARG A 1 178 ? 23.243 0.523 -7.947 1.00 88.81 178 ARG A O 1
ATOM 1367 N N . MET A 1 179 ? 21.974 -0.492 -9.487 1.00 87.06 179 MET A N 1
ATOM 1368 C CA . MET A 1 179 ? 20.738 -0.380 -8.717 1.00 87.06 179 MET A CA 1
ATOM 1369 C C . MET A 1 179 ? 20.707 -1.296 -7.479 1.00 87.06 179 MET A C 1
ATOM 1371 O O . MET A 1 179 ? 21.061 -2.480 -7.556 1.00 87.06 179 MET A O 1
ATOM 1375 N N . PRO A 1 180 ? 20.190 -0.809 -6.334 1.00 84.94 180 PRO A N 1
ATOM 1376 C CA . PRO A 1 180 ? 19.965 -1.637 -5.156 1.00 84.94 180 PRO A CA 1
ATOM 1377 C C . PRO A 1 180 ? 19.062 -2.846 -5.436 1.00 84.94 180 PRO A C 1
ATOM 1379 O O . PRO A 1 180 ? 18.049 -2.756 -6.126 1.00 84.94 180 PRO A O 1
ATOM 1382 N N . ARG A 1 181 ? 19.360 -3.986 -4.800 1.00 81.81 181 ARG A N 1
ATOM 1383 C CA . ARG A 1 181 ? 18.607 -5.244 -4.992 1.00 81.81 181 ARG A CA 1
ATOM 1384 C C . ARG A 1 181 ? 17.131 -5.184 -4.585 1.00 81.81 181 ARG A C 1
ATOM 1386 O O . ARG A 1 181 ? 16.367 -6.058 -4.973 1.00 81.81 181 ARG A O 1
ATOM 1393 N N . HIS A 1 182 ? 16.737 -4.205 -3.775 1.00 79.69 182 HIS A N 1
ATOM 1394 C CA . HIS A 1 182 ? 15.360 -4.076 -3.292 1.00 79.69 182 HIS A CA 1
ATOM 1395 C C . HIS A 1 182 ? 14.423 -3.365 -4.286 1.00 79.69 182 HIS A C 1
ATOM 1397 O O . HIS A 1 182 ? 13.221 -3.309 -4.032 1.00 79.69 182 HIS A O 1
ATOM 1403 N N . LEU A 1 183 ? 14.951 -2.834 -5.393 1.00 82.00 183 LEU A N 1
ATOM 1404 C CA . LEU A 1 183 ? 14.179 -2.227 -6.478 1.00 82.00 183 LEU A CA 1
ATOM 1405 C C . LEU A 1 183 ? 13.633 -3.313 -7.413 1.00 82.00 183 LEU A C 1
ATOM 1407 O O . LEU A 1 183 ? 14.246 -3.661 -8.415 1.00 82.00 183 LEU A O 1
ATOM 1411 N N . VAL A 1 184 ? 12.513 -3.927 -7.032 1.00 84.12 184 VAL A N 1
ATOM 1412 C CA . VAL A 1 184 ? 11.968 -5.097 -7.746 1.00 84.12 184 VAL A CA 1
ATOM 1413 C C . VAL A 1 184 ? 11.440 -4.732 -9.134 1.00 84.12 184 VAL A C 1
ATOM 1415 O O . VAL A 1 184 ? 11.648 -5.498 -10.065 1.00 84.12 184 VAL A O 1
ATOM 1418 N N . ALA A 1 185 ? 10.775 -3.582 -9.273 1.00 84.38 185 ALA A N 1
ATOM 1419 C CA . ALA A 1 185 ? 10.161 -3.176 -10.535 1.00 84.38 185 ALA A CA 1
ATOM 1420 C C . ALA A 1 185 ? 11.223 -2.857 -11.592 1.00 84.38 185 ALA A C 1
ATOM 1422 O O . ALA A 1 185 ? 11.157 -3.367 -12.701 1.00 84.38 185 ALA A O 1
ATOM 1423 N N . GLU A 1 186 ? 12.237 -2.078 -11.222 1.00 87.12 186 GLU A N 1
ATOM 1424 C CA . GLU A 1 186 ? 13.336 -1.700 -12.106 1.00 87.12 186 GLU A CA 1
ATOM 1425 C C . GLU A 1 186 ? 14.143 -2.912 -12.572 1.00 87.12 186 GLU A C 1
ATOM 1427 O O . GLU A 1 186 ? 14.594 -2.947 -13.706 1.00 87.12 186 GLU A O 1
ATOM 1432 N N . ARG A 1 187 ? 14.297 -3.926 -11.714 1.00 86.00 187 ARG A N 1
ATOM 1433 C CA . ARG A 1 187 ? 15.014 -5.167 -12.040 1.00 86.00 187 ARG A CA 1
ATOM 1434 C C . ARG A 1 187 ? 14.195 -6.179 -12.840 1.00 86.00 187 ARG A C 1
ATOM 1436 O O . ARG A 1 187 ? 14.742 -7.220 -13.190 1.00 86.00 187 ARG A O 1
ATOM 1443 N N . ALA A 1 188 ? 12.904 -5.923 -13.031 1.00 86.19 188 ALA A N 1
ATOM 1444 C CA . ALA A 1 188 ? 12.000 -6.767 -13.807 1.00 86.19 188 ALA A CA 1
ATOM 1445 C C . ALA A 1 188 ? 11.727 -6.210 -15.215 1.00 86.19 188 ALA A C 1
ATOM 1447 O O . ALA A 1 188 ? 10.976 -6.835 -15.962 1.00 86.19 188 ALA A O 1
ATOM 1448 N N . VAL A 1 189 ? 12.298 -5.043 -1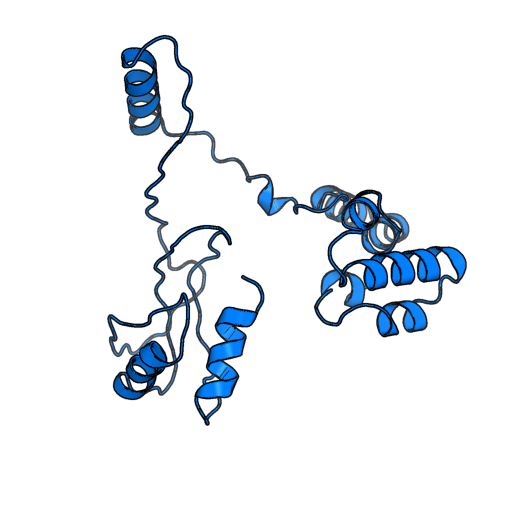5.537 1.00 82.25 189 VAL A N 1
ATOM 1449 C CA . VAL A 1 189 ? 12.386 -4.504 -16.902 1.00 82.25 189 VAL A CA 1
ATOM 1450 C C . VAL A 1 189 ? 13.379 -5.333 -17.703 1.00 82.25 189 VAL A C 1
ATOM 1452 O O . VAL A 1 189 ? 13.038 -5.659 -18.859 1.00 82.25 189 VAL A O 1
#

pLDDT: mean 79.27, std 18.58, range [25.31, 97.88]

Foldseek 3Di:
DQCVVVVVVCPPLVDRQPDWDWQDDDDPPDQDDTDTDTPPDDPVSQQVCQVVDDSDHDDPDDDDPDHDDHPPDPDDDDDDDDPPDDDPDPVVVVVVVVCCVPVNDDPDDDPVVQPPDQQGVVVLVVCVVVVVVVVSLCSLQAADPVLPVPVPDDPSVLSNVLSVCCVPPVDLVSSLVSDDPSSVVSNVD

Radius of gyration: 22.27 Å; chains: 1; bounding box: 50×54×50 Å

InterPro domains:
  IPR001656 Pseudouridine synthase, TruD [PF01142] (49-189)
  IPR001656 Pseudouridine synthase, TruD [PTHR13326] (43-189)
  IPR011760 Pseudouridine synthase, TruD, insertion domain [PS50984] (104-189)
  IPR020103 Pseudouridine synthase, catalytic domain superfamily [SSF55120] (44-134)
  IPR042214 Pseudouridine synthase, TruD, catalytic domain [G3DSA:3.30.2350.20] (32-142)

Secondary structure (DSSP, 8-state):
--THHHHHHHHHTSS-----EESS---SSS-----EE-SS--HHHHHHGGGT-SS---------SSPP-TT------------S---S-HHHHHHHHHHHHHH-------GGGG-SSSS-HHHHHHHHHTT-HHHHHHHHHS--HHHHTTTTSTTSHHHHHHHHHHHHH--HHHHHHHS-TT-TTGGG-

Sequence (189 aa):
MRAGGLGCYRKDAGHSVKIIWVCGHQGQASCFNSKGYCIQAYASKLASLNEKLIGIKVGDFCYVKDGLVLGQLLGNRFTVTLRGVTADSEHTIKAAADALGKRGFINYFGLQRFGSGSVPTHNIGAALLRGEWKTAVSMILDPREGDILMMFLIQKDVIAIAREYYKESKDIDGTLRRMPRHLVAERAV